Protein AF-A0A350DMW5-F1 (afdb_monomer)

Sequence (194 aa):
MAELLNWLFGQYADYSTLFIALELIAVIFGVSSVLLASKTNILVFPIGLVSTAIFVYLLWKWQLFGDMFINAYYSIMSIYGWINWTQNKHNTDIKKHHDHINPTSQQQDEYTYNADAHSAIDVEHLNKKDLPILTVLAAATVAFVALVYYFRPVINNNFSFDGAVLGLHLFTWVDYTDMLTTALFLMAMWLMAR

Foldseek 3Di:
DVVVCCVVCVVVVPPDPVLVVLLVQLVVLCVVLVVVVVVVDLVSLVSNLSSLVSVLVSCVVVLQQLVNVVSVVVNVLSVVLSVLLVVVVVVVVVVVVVVPPDDDDDPPPPPPVVPPPDDPPVPPPPDPVCVVVLVVQLVVLLVVLVVSQQCSQCSSVVNDPVVRDGDPVSDDPVSVVSSNVRSVVSSVSVVSSD

pLDDT: mean 73.07, std 15.3, range [29.33, 90.75]

Secondary structure (DSSP, 8-state):
-HHHHHHHHGGGTTS-HHHHHHHHHHHHHHHHHHHHHHTT-TTHHHHHHHHHHHHHHHHHHHT-HHHHHHHHHHHHHHHHHHHHHHHHHHHHHHHHHHGGG--SS-TTSTTSSTTS-S---------TTTHHHHHHHHHHHHHHHHHHHHHHHHHHTTT--TT----GGG--HHHHHHHHHHHHHHHHHHHHH-

Radius of gyration: 22.75 Å; Cα contacts (8 Å, |Δi|>4): 130; chains: 1; bounding box: 64×42×64 Å

Mean predicted aligned error: 12.46 Å

Nearest PDB structures (foldseek):
  8u0f-assembly1_C  TM=3.247E-01  e=7.407E+00  Ceramium secundatum

Solvent-accessible surface area (backbone atoms only — not comparable to full-atom values): 10974 Å² total; per-residue (Å²): 107,69,68,57,49,45,66,71,47,48,80,53,69,85,50,58,69,67,58,56,51,51,50,52,51,24,50,52,31,39,55,48,14,56,60,30,49,79,65,74,42,79,62,20,44,63,36,33,38,54,15,31,52,50,49,29,55,52,26,58,75,70,56,39,46,39,64,20,54,52,35,48,51,50,36,53,51,44,51,51,43,42,56,50,37,55,52,52,53,52,54,56,53,52,54,61,65,60,66,73,79,64,92,80,90,71,91,85,68,73,80,75,60,77,82,68,76,74,78,82,71,78,76,78,68,84,54,81,82,49,52,62,59,46,49,51,52,30,52,54,43,35,53,50,49,49,50,51,59,55,41,23,58,24,47,50,49,76,69,34,69,81,88,45,81,74,53,80,85,73,62,48,73,66,54,58,49,48,36,50,51,50,24,53,49,52,44,50,44,54,61,72,47,103

Structure (mmCIF, N/CA/C/O backbone):
data_AF-A0A350DMW5-F1
#
_entry.id   AF-A0A350DMW5-F1
#
loop_
_atom_site.group_PDB
_atom_site.id
_atom_site.type_symbol
_atom_site.label_atom_id
_atom_site.label_alt_id
_atom_site.label_comp_id
_atom_site.label_asym_id
_atom_site.label_entity_id
_atom_site.label_seq_id
_atom_site.pdbx_PDB_ins_code
_atom_site.Cartn_x
_atom_site.Cartn_y
_atom_site.Cartn_z
_atom_site.occupancy
_atom_site.B_iso_or_equiv
_atom_site.auth_seq_id
_atom_site.auth_comp_id
_atom_site.auth_asym_id
_atom_site.auth_atom_id
_atom_site.pdbx_PDB_model_num
ATOM 1 N N . MET A 1 1 ? 32.662 7.130 -1.391 1.00 67.88 1 MET A N 1
ATOM 2 C CA . MET A 1 1 ? 31.593 8.155 -1.329 1.00 67.88 1 MET A CA 1
ATOM 3 C C . MET A 1 1 ? 30.919 8.349 -2.680 1.00 67.88 1 MET A C 1
ATOM 5 O O . MET A 1 1 ? 29.723 8.121 -2.742 1.00 67.88 1 MET A O 1
ATOM 9 N N . ALA A 1 2 ? 31.647 8.680 -3.755 1.00 77.94 2 ALA A N 1
ATOM 10 C CA . ALA A 1 2 ? 31.057 8.829 -5.096 1.00 77.94 2 ALA A CA 1
ATOM 11 C C . ALA A 1 2 ? 30.398 7.538 -5.631 1.00 77.94 2 ALA A C 1
ATOM 13 O O . ALA A 1 2 ? 29.281 7.595 -6.117 1.00 77.94 2 ALA A O 1
ATOM 14 N N . GLU A 1 3 ? 31.030 6.374 -5.445 1.00 81.88 3 GLU A N 1
ATOM 15 C CA . GLU A 1 3 ? 30.454 5.050 -5.770 1.00 81.88 3 GLU A CA 1
ATOM 16 C C . GLU A 1 3 ? 29.121 4.785 -5.048 1.00 81.88 3 GLU A C 1
ATOM 18 O O . GLU A 1 3 ? 28.168 4.312 -5.648 1.00 81.88 3 GLU A O 1
ATOM 23 N N . LEU A 1 4 ? 29.033 5.149 -3.762 1.00 82.31 4 LEU A N 1
ATOM 24 C CA . LEU A 1 4 ? 27.834 4.956 -2.940 1.00 82.31 4 LEU A CA 1
ATOM 25 C C . LEU A 1 4 ? 26.713 5.913 -3.364 1.00 82.31 4 LEU A C 1
ATOM 27 O O . LEU A 1 4 ? 25.560 5.509 -3.448 1.00 82.31 4 LEU A O 1
ATOM 31 N N . LEU A 1 5 ? 27.057 7.163 -3.689 1.00 79.19 5 LEU A N 1
ATOM 32 C CA . LEU A 1 5 ? 26.112 8.127 -4.252 1.00 79.19 5 LEU A CA 1
ATOM 33 C C . LEU A 1 5 ? 25.633 7.706 -5.644 1.00 79.19 5 LEU A C 1
ATOM 35 O O . LEU A 1 5 ? 24.446 7.802 -5.912 1.00 79.19 5 LEU A O 1
ATOM 39 N N . ASN A 1 6 ? 26.509 7.191 -6.504 1.00 80.12 6 ASN A N 1
ATOM 40 C CA . ASN A 1 6 ? 26.121 6.672 -7.816 1.00 80.12 6 ASN A CA 1
ATOM 41 C C . ASN A 1 6 ? 25.299 5.386 -7.708 1.00 80.12 6 ASN A C 1
ATOM 43 O O . ASN A 1 6 ? 24.389 5.185 -8.498 1.00 80.12 6 ASN A O 1
ATOM 47 N N . TRP A 1 7 ? 25.554 4.538 -6.716 1.00 80.31 7 TRP A N 1
ATOM 48 C CA . TRP A 1 7 ? 24.701 3.386 -6.439 1.00 80.31 7 TRP A CA 1
ATOM 49 C C . TRP A 1 7 ? 23.305 3.813 -5.952 1.00 80.31 7 TRP A C 1
ATOM 51 O O . TRP A 1 7 ? 22.304 3.269 -6.407 1.00 80.31 7 TRP A O 1
ATOM 61 N N . LEU A 1 8 ? 23.222 4.831 -5.085 1.00 79.12 8 LEU A N 1
ATOM 62 C CA . LEU A 1 8 ? 21.954 5.326 -4.536 1.00 79.12 8 LEU A CA 1
ATOM 63 C C . LEU A 1 8 ? 21.138 6.137 -5.562 1.00 79.12 8 LEU A C 1
ATOM 65 O O . LEU A 1 8 ? 19.923 5.970 -5.663 1.00 79.12 8 LEU A O 1
ATOM 69 N N . PHE A 1 9 ? 21.810 7.016 -6.313 1.00 79.19 9 PHE A N 1
ATOM 70 C CA . PHE A 1 9 ? 21.200 7.995 -7.217 1.00 79.19 9 PHE A CA 1
ATOM 71 C C . PHE A 1 9 ? 21.289 7.626 -8.702 1.00 79.19 9 PHE A C 1
ATOM 73 O O . PHE A 1 9 ? 20.572 8.205 -9.513 1.00 79.19 9 PHE A O 1
ATOM 80 N N . GLY A 1 10 ? 22.119 6.653 -9.082 1.00 71.88 10 GLY A N 1
ATOM 81 C CA . GLY A 1 10 ? 22.295 6.238 -10.479 1.00 71.88 10 GLY A CA 1
ATOM 82 C C . GLY A 1 10 ? 21.037 5.620 -11.079 1.00 71.88 10 GLY A C 1
ATOM 83 O O . GLY A 1 10 ? 20.760 5.831 -12.252 1.00 71.88 10 GLY A O 1
ATOM 84 N N . GLN A 1 11 ? 20.211 4.967 -10.258 1.00 68.50 11 GLN A N 1
ATOM 85 C CA . GLN A 1 11 ? 18.888 4.487 -10.670 1.00 68.50 11 GLN A CA 1
ATOM 86 C C . GLN A 1 11 ? 17.913 5.618 -11.032 1.00 68.50 11 GLN A C 1
ATOM 88 O O . GLN A 1 11 ? 16.974 5.384 -11.778 1.00 68.50 11 GLN A O 1
ATOM 93 N N . TYR A 1 12 ? 18.143 6.839 -10.538 1.00 64.81 12 TYR A N 1
ATOM 94 C CA . TYR A 1 12 ? 17.331 8.019 -10.843 1.00 64.81 12 TYR A CA 1
ATOM 95 C C . TYR A 1 12 ? 17.884 8.827 -12.027 1.00 64.81 12 TYR A C 1
ATOM 97 O O . TYR A 1 12 ? 17.221 9.755 -12.483 1.00 64.81 12 TYR A O 1
ATOM 105 N N . ALA A 1 13 ? 19.078 8.493 -12.536 1.00 62.12 13 ALA A N 1
ATOM 106 C CA . ALA A 1 13 ? 19.749 9.255 -13.591 1.00 62.12 13 ALA A CA 1
ATOM 107 C C . ALA A 1 13 ? 19.005 9.205 -14.938 1.00 62.12 13 ALA A C 1
ATOM 109 O O . ALA A 1 13 ? 19.014 10.191 -15.672 1.00 62.12 13 ALA A O 1
ATOM 110 N N . ASP A 1 14 ? 18.317 8.096 -15.226 1.00 64.88 14 ASP A N 1
ATOM 111 C CA . ASP A 1 14 ? 17.500 7.914 -16.435 1.00 64.88 14 ASP A CA 1
ATOM 112 C C . ASP A 1 14 ? 16.028 8.339 -16.252 1.00 64.88 14 ASP A C 1
ATOM 114 O O . ASP A 1 14 ? 15.238 8.313 -17.200 1.00 64.88 14 ASP A O 1
ATOM 118 N N . TYR A 1 15 ? 15.627 8.747 -15.042 1.00 67.88 15 TYR A N 1
ATOM 119 C CA . TYR A 1 15 ? 14.239 9.101 -14.740 1.00 67.88 15 TYR A CA 1
ATOM 120 C C . TYR A 1 15 ? 13.962 10.591 -14.937 1.00 67.88 15 TYR A C 1
ATOM 122 O O . TYR A 1 15 ? 14.744 11.467 -14.573 1.00 67.88 15 TYR A O 1
ATOM 130 N N . SER A 1 16 ? 12.778 10.899 -15.474 1.00 79.00 16 SER A N 1
ATOM 131 C CA . SER A 1 16 ? 12.322 12.285 -15.587 1.00 79.00 16 SER A CA 1
ATOM 132 C C . SER A 1 16 ? 12.188 12.924 -14.204 1.00 79.00 16 SER A C 1
ATOM 134 O O . SER A 1 16 ? 11.569 12.354 -13.302 1.00 79.00 16 SER A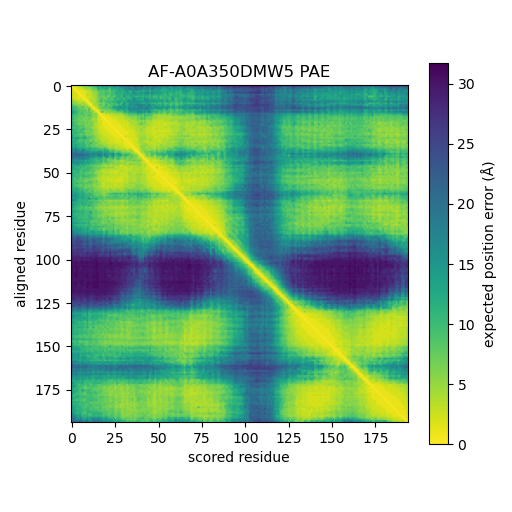 O 1
ATOM 136 N N . THR A 1 17 ? 12.674 14.159 -14.067 1.00 79.81 17 THR A N 1
ATOM 137 C CA . THR A 1 17 ? 12.590 14.961 -12.836 1.00 79.81 17 THR A CA 1
ATOM 138 C C . THR A 1 17 ? 11.157 15.076 -12.303 1.00 79.81 17 THR A C 1
ATOM 140 O O . THR A 1 17 ? 10.953 15.151 -11.095 1.00 79.81 17 THR A O 1
ATOM 143 N N . LEU A 1 18 ? 10.153 15.038 -13.188 1.00 80.81 18 LEU A N 1
ATOM 144 C CA . LEU A 1 18 ? 8.740 15.057 -12.803 1.00 80.81 18 LEU A CA 1
ATOM 145 C C . LEU A 1 18 ? 8.313 13.795 -12.042 1.00 80.81 18 LEU A C 1
ATOM 147 O O . LEU A 1 18 ? 7.551 13.903 -11.085 1.00 80.81 18 LEU A O 1
ATOM 151 N N . PHE A 1 19 ? 8.797 12.614 -12.436 1.00 81.75 19 PHE A N 1
ATOM 152 C CA . PHE A 1 19 ? 8.460 11.361 -11.751 1.00 81.75 19 PHE A CA 1
ATOM 153 C C . PHE A 1 19 ? 9.106 11.294 -10.371 1.00 81.75 19 PHE A C 1
ATOM 155 O O . PHE A 1 19 ? 8.436 10.937 -9.410 1.00 81.75 19 PHE A O 1
ATOM 162 N N . ILE A 1 20 ? 10.357 11.744 -10.263 1.00 82.50 20 ILE A N 1
ATOM 163 C CA . ILE A 1 20 ? 11.085 11.836 -8.991 1.00 82.50 20 ILE A CA 1
ATOM 164 C C . ILE A 1 20 ? 10.383 12.813 -8.038 1.00 82.50 20 ILE A C 1
ATOM 166 O O . ILE A 1 20 ? 10.198 12.521 -6.858 1.00 82.50 20 ILE A O 1
ATOM 170 N N . ALA A 1 21 ? 9.945 13.970 -8.544 1.00 85.88 21 ALA A N 1
ATOM 171 C CA . ALA A 1 21 ? 9.206 14.941 -7.743 1.00 85.88 21 ALA A CA 1
ATOM 172 C C . ALA A 1 21 ? 7.857 14.383 -7.260 1.00 85.88 21 ALA A C 1
ATOM 174 O O . ALA A 1 21 ? 7.502 14.562 -6.096 1.00 85.88 21 ALA A O 1
ATOM 175 N N . LEU A 1 22 ? 7.117 13.685 -8.128 1.00 85.56 22 LEU A N 1
ATOM 176 C CA . LEU A 1 22 ? 5.853 13.040 -7.762 1.00 85.56 22 LEU A CA 1
ATOM 177 C C . LEU A 1 22 ? 6.046 11.928 -6.726 1.00 85.56 22 LEU A C 1
ATOM 179 O O . LEU A 1 22 ? 5.268 11.861 -5.779 1.00 85.56 22 LEU A O 1
ATOM 183 N N . GLU A 1 23 ? 7.081 11.099 -6.868 1.00 86.88 23 GLU A N 1
ATOM 184 C CA . GLU A 1 23 ? 7.439 10.068 -5.889 1.00 86.88 23 GLU A CA 1
ATOM 185 C C . GLU A 1 23 ? 7.753 10.694 -4.527 1.00 86.88 23 GLU A C 1
ATOM 187 O O . GLU A 1 23 ? 7.196 10.283 -3.511 1.00 86.88 23 GLU A O 1
ATOM 192 N N . LEU A 1 24 ? 8.568 11.753 -4.498 1.00 88.31 24 LEU A N 1
ATOM 193 C CA . LEU A 1 24 ? 8.905 12.457 -3.262 1.00 88.31 24 LEU A CA 1
ATOM 194 C C . LEU A 1 24 ? 7.659 13.040 -2.582 1.00 88.31 24 LEU A C 1
ATOM 196 O O . LEU A 1 24 ? 7.493 12.902 -1.370 1.00 88.31 24 LEU A O 1
ATOM 200 N N . ILE A 1 25 ? 6.759 13.659 -3.353 1.00 89.06 25 ILE A N 1
ATOM 201 C CA . ILE A 1 25 ? 5.478 14.161 -2.838 1.00 89.06 25 ILE A CA 1
ATOM 202 C C . ILE A 1 25 ? 4.645 12.997 -2.285 1.00 89.06 25 ILE A C 1
ATOM 204 O O . ILE A 1 25 ? 4.128 13.101 -1.173 1.00 89.06 25 ILE A O 1
ATOM 208 N N . ALA A 1 26 ? 4.554 11.876 -3.004 1.00 87.38 26 ALA A N 1
ATOM 209 C CA . ALA A 1 26 ? 3.825 10.694 -2.551 1.00 87.38 26 ALA A CA 1
ATOM 210 C C . ALA A 1 26 ? 4.382 10.147 -1.231 1.00 87.38 26 ALA A C 1
ATOM 212 O O . ALA A 1 26 ? 3.604 9.857 -0.321 1.00 87.38 26 ALA A O 1
ATOM 213 N N . VAL A 1 27 ? 5.708 10.074 -1.086 1.00 87.38 27 VAL A N 1
ATOM 214 C CA . VAL A 1 27 ? 6.382 9.643 0.148 1.00 87.38 27 VAL A CA 1
ATOM 215 C C . VAL A 1 27 ? 6.097 10.612 1.297 1.00 87.38 27 VAL A C 1
ATOM 217 O O . VAL A 1 27 ? 5.733 10.171 2.385 1.00 87.38 27 VAL A O 1
ATOM 220 N N . ILE A 1 28 ? 6.183 11.927 1.072 1.00 89.25 28 ILE A N 1
ATOM 221 C CA . ILE A 1 28 ? 5.891 12.940 2.103 1.00 89.25 28 ILE A CA 1
ATOM 222 C C . ILE A 1 28 ? 4.438 12.839 2.578 1.00 89.25 28 ILE A C 1
ATOM 224 O O . ILE A 1 28 ? 4.180 12.876 3.784 1.00 89.25 28 ILE A O 1
ATOM 228 N N . PHE A 1 29 ? 3.486 12.683 1.655 1.00 86.56 29 PHE A N 1
ATOM 229 C CA . PHE A 1 29 ? 2.081 12.466 2.001 1.00 86.56 29 PHE A CA 1
ATOM 230 C C . PHE A 1 29 ? 1.895 11.140 2.751 1.00 86.56 29 PHE A C 1
ATOM 232 O O . PHE A 1 29 ? 1.225 11.116 3.779 1.00 86.56 29 PHE A O 1
ATOM 239 N N . GLY A 1 30 ? 2.550 10.060 2.321 1.00 84.19 30 GLY A N 1
ATOM 240 C CA . GLY A 1 30 ? 2.504 8.764 3.005 1.00 84.19 30 GLY A CA 1
ATOM 241 C C . GLY A 1 30 ? 2.997 8.844 4.453 1.00 84.19 30 GLY A C 1
ATOM 242 O O . GLY A 1 30 ? 2.294 8.438 5.377 1.00 84.19 30 GLY A O 1
ATOM 243 N N . VAL A 1 31 ? 4.160 9.460 4.681 1.00 85.88 31 VAL A N 1
ATOM 244 C CA . VAL A 1 31 ? 4.708 9.674 6.032 1.00 85.88 31 VAL A CA 1
ATOM 245 C C . VAL A 1 31 ? 3.787 10.571 6.858 1.00 85.88 31 VAL A C 1
ATOM 247 O O . VAL A 1 31 ? 3.516 10.282 8.024 1.00 85.88 31 VAL A O 1
ATOM 250 N N . SER A 1 32 ? 3.248 11.630 6.249 1.00 83.00 32 SER A N 1
ATOM 251 C CA . SER A 1 32 ? 2.296 12.521 6.916 1.00 83.00 32 SER A CA 1
ATOM 252 C C . SER A 1 32 ? 1.047 11.763 7.368 1.00 83.00 32 SER A C 1
ATOM 254 O O . SER A 1 32 ? 0.615 11.939 8.504 1.00 83.00 32 SER A O 1
ATOM 256 N N . SER A 1 33 ? 0.504 10.865 6.540 1.00 81.62 33 SER A N 1
ATOM 257 C CA . SER A 1 33 ? -0.640 10.017 6.900 1.00 81.62 33 SER A CA 1
ATOM 258 C C . SER A 1 33 ? -0.370 9.209 8.177 1.00 81.62 33 SER A C 1
ATOM 260 O O . SER A 1 33 ? -1.182 9.238 9.102 1.00 81.62 33 SER A O 1
ATOM 262 N N . VAL A 1 34 ? 0.810 8.594 8.307 1.00 77.19 34 VAL A N 1
ATOM 263 C CA . VAL A 1 34 ? 1.196 7.834 9.513 1.00 77.19 34 VAL A CA 1
ATOM 264 C C . VAL A 1 34 ? 1.308 8.735 10.749 1.00 77.19 34 VAL A C 1
ATOM 266 O O . VAL A 1 34 ? 0.831 8.381 11.829 1.00 77.19 34 VAL A O 1
ATOM 269 N N . LEU A 1 35 ? 1.883 9.932 10.609 1.00 80.00 35 LEU A N 1
ATOM 270 C CA . LEU A 1 35 ? 1.991 10.885 11.722 1.00 80.00 35 LEU A CA 1
ATOM 271 C C . LEU A 1 35 ? 0.622 11.379 12.199 1.00 80.00 35 LEU A C 1
ATOM 273 O O . LEU A 1 35 ? 0.410 11.586 13.396 1.00 80.00 35 LEU A O 1
ATOM 277 N N . LEU A 1 36 ? -0.329 11.548 11.280 1.00 75.12 36 LEU A N 1
ATOM 278 C CA . LEU A 1 36 ? -1.702 11.882 11.640 1.00 75.12 36 LEU A CA 1
ATOM 279 C C . LEU A 1 36 ? -2.428 10.701 12.304 1.00 75.12 36 LEU A C 1
ATOM 281 O O . LEU A 1 36 ? -3.321 10.943 13.118 1.00 75.12 36 LEU A O 1
ATOM 285 N N . ALA A 1 37 ? -2.027 9.454 12.019 1.00 69.44 37 ALA A N 1
ATOM 286 C CA . ALA A 1 37 ? -2.631 8.252 12.600 1.00 69.44 37 ALA A CA 1
ATOM 287 C C . ALA A 1 37 ? -2.334 8.176 14.090 1.00 69.44 37 ALA A C 1
ATOM 289 O O . ALA A 1 37 ? -3.233 7.932 14.890 1.00 69.44 37 ALA A O 1
ATOM 290 N N . SER A 1 38 ? -1.112 8.550 14.472 1.00 65.94 38 SER A N 1
ATOM 291 C CA . SER A 1 38 ? -0.740 8.739 15.875 1.00 65.94 38 SER A CA 1
ATOM 292 C C . SER A 1 38 ? -1.587 9.806 16.584 1.00 65.94 38 SER A C 1
ATOM 294 O O . SER A 1 38 ? -1.793 9.721 17.791 1.00 65.94 38 SER A O 1
ATOM 296 N N . LYS A 1 39 ? -2.122 10.792 15.852 1.00 68.06 39 LYS A N 1
ATOM 297 C CA . LYS A 1 39 ? -2.978 11.856 16.402 1.00 68.06 39 LYS A CA 1
ATOM 298 C C . LYS A 1 39 ? -4.476 11.522 16.368 1.00 68.06 39 LYS A C 1
ATOM 300 O O . LYS A 1 39 ? -5.278 12.389 16.692 1.00 68.06 39 LYS A O 1
ATOM 305 N N . THR A 1 40 ? -4.867 10.298 15.990 1.00 64.81 40 THR A N 1
ATOM 306 C CA . THR A 1 40 ? -6.279 9.857 15.890 1.00 64.81 40 THR A CA 1
ATOM 307 C C . THR A 1 40 ? -7.146 10.793 15.025 1.00 64.81 40 THR A C 1
ATOM 309 O O . THR A 1 40 ? -8.346 10.959 15.257 1.00 64.81 40 THR A O 1
ATOM 312 N N . ASN A 1 41 ? -6.536 11.446 14.029 1.00 65.44 41 ASN A N 1
ATOM 313 C CA . ASN A 1 41 ? -7.211 12.398 13.148 1.00 65.44 41 ASN A CA 1
ATOM 314 C C . ASN A 1 41 ? -7.805 11.695 11.917 1.00 65.44 41 ASN A C 1
ATOM 316 O O . ASN A 1 41 ? -7.144 10.881 11.286 1.00 65.44 41 ASN A O 1
ATOM 320 N N . ILE A 1 42 ? -9.015 12.086 11.498 1.00 68.19 42 ILE A N 1
ATOM 321 C CA . ILE A 1 42 ? -9.690 11.573 10.280 1.00 68.19 42 ILE A CA 1
ATOM 322 C C . ILE A 1 42 ? -8.889 11.763 8.996 1.00 68.19 42 ILE A C 1
ATOM 324 O O . ILE A 1 42 ? -9.021 10.995 8.048 1.00 68.19 42 ILE A O 1
ATOM 328 N N . LEU A 1 43 ? -8.032 12.782 8.980 1.00 70.31 43 LEU A N 1
ATOM 329 C CA . LEU A 1 43 ? -7.261 13.213 7.819 1.00 70.31 43 LEU A CA 1
ATOM 330 C C . LEU A 1 43 ? -6.166 12.213 7.402 1.00 70.31 43 LEU A C 1
ATOM 332 O O . LEU A 1 43 ? -5.582 12.363 6.333 1.00 70.31 43 LEU A O 1
ATOM 336 N N . VAL A 1 44 ? -5.917 11.172 8.199 1.00 74.81 44 VAL A N 1
ATOM 337 C CA . VAL A 1 44 ? -5.012 10.057 7.869 1.00 74.81 44 VAL A CA 1
ATOM 338 C C . VAL A 1 44 ? -5.395 9.398 6.560 1.00 74.81 44 VAL A C 1
ATOM 340 O O . VAL A 1 44 ? -4.545 9.200 5.691 1.00 74.81 44 VAL A O 1
ATOM 343 N N . PHE A 1 45 ? -6.682 9.086 6.428 1.00 74.81 45 PHE A N 1
ATOM 344 C CA . PHE A 1 45 ? -7.224 8.355 5.297 1.00 74.81 45 PHE A CA 1
ATOM 345 C C . PHE A 1 45 ? -7.115 9.137 3.980 1.00 74.81 45 PHE A C 1
ATOM 347 O O . PHE A 1 45 ? -6.514 8.606 3.049 1.00 74.81 45 PHE A O 1
ATOM 354 N N . PRO A 1 46 ? -7.580 10.401 3.865 1.00 78.81 46 PRO A N 1
ATOM 355 C CA . PRO A 1 46 ? -7.465 11.145 2.612 1.00 78.81 46 PRO A CA 1
ATOM 356 C C . PRO A 1 46 ? -6.009 11.426 2.216 1.00 78.81 46 PRO A C 1
ATOM 358 O O . PRO A 1 46 ? -5.679 11.344 1.036 1.00 78.81 46 PRO A O 1
ATOM 361 N N . ILE A 1 47 ? -5.115 11.701 3.172 1.00 82.88 47 ILE A N 1
ATOM 362 C CA . ILE A 1 47 ? -3.692 11.942 2.877 1.00 82.88 47 ILE A CA 1
ATOM 363 C C . ILE A 1 47 ? -3.012 10.656 2.374 1.00 82.88 47 ILE A C 1
ATOM 365 O O . ILE A 1 47 ? -2.259 10.698 1.399 1.00 82.88 47 ILE A O 1
ATOM 369 N N . GLY A 1 48 ? -3.306 9.507 2.993 1.00 82.44 48 GLY A N 1
ATOM 370 C CA . GLY A 1 48 ? -2.800 8.204 2.546 1.00 82.44 48 GLY A CA 1
ATOM 371 C C . GLY A 1 48 ? -3.368 7.786 1.186 1.00 82.44 48 GLY A C 1
ATOM 372 O O . GLY A 1 48 ? -2.655 7.237 0.346 1.00 82.44 48 GLY A O 1
ATOM 373 N N . LEU A 1 49 ? -4.631 8.117 0.917 1.00 85.38 49 LEU A N 1
ATOM 374 C CA . LEU A 1 49 ? -5.276 7.854 -0.367 1.00 85.38 49 LEU A CA 1
ATOM 375 C C . LEU A 1 49 ? -4.644 8.658 -1.507 1.00 85.38 49 LEU A C 1
ATOM 377 O O . LEU A 1 49 ? -4.401 8.109 -2.577 1.00 85.38 49 LEU A O 1
ATOM 381 N N . VAL A 1 50 ? -4.319 9.933 -1.273 1.00 85.88 50 VAL A N 1
ATOM 382 C CA . VAL A 1 50 ? -3.590 10.753 -2.255 1.00 85.88 50 VAL A CA 1
ATOM 383 C C . VAL A 1 50 ? -2.215 10.148 -2.552 1.00 85.88 50 VAL A C 1
ATOM 385 O O . VAL A 1 50 ? -1.845 10.034 -3.717 1.00 85.88 50 VAL A O 1
ATOM 388 N N . SER A 1 51 ? -1.485 9.703 -1.524 1.00 86.31 51 SER A N 1
ATOM 389 C CA . SER A 1 51 ? -0.186 9.036 -1.693 1.00 86.31 51 SER A CA 1
ATOM 390 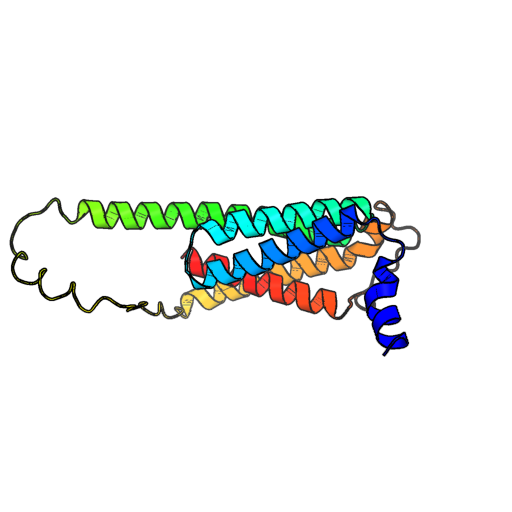C C . SER A 1 51 ? -0.301 7.767 -2.548 1.00 86.31 51 SER A C 1
ATOM 392 O O . SER A 1 51 ? 0.368 7.645 -3.575 1.00 86.31 51 SER A O 1
ATOM 394 N N . THR A 1 52 ? -1.211 6.860 -2.185 1.00 87.69 52 THR A N 1
ATOM 395 C CA . THR A 1 52 ? -1.426 5.604 -2.924 1.00 87.69 52 THR A CA 1
ATOM 396 C C . THR A 1 52 ? -1.901 5.844 -4.357 1.00 87.69 52 THR A C 1
ATOM 398 O O . THR A 1 52 ? -1.421 5.177 -5.269 1.00 87.69 52 THR A O 1
ATOM 401 N N . ALA A 1 53 ? -2.762 6.836 -4.604 1.00 86.88 53 ALA A N 1
ATOM 402 C CA . ALA A 1 53 ? -3.195 7.197 -5.955 1.00 86.88 53 ALA A CA 1
ATOM 403 C C . ALA A 1 53 ? -2.033 7.691 -6.836 1.00 86.88 53 ALA A C 1
ATOM 405 O O . ALA A 1 53 ? -1.959 7.335 -8.016 1.00 86.88 53 ALA A O 1
ATOM 406 N N . ILE A 1 54 ? -1.100 8.465 -6.268 1.00 86.62 54 ILE A N 1
ATOM 407 C CA . ILE A 1 54 ? 0.117 8.882 -6.976 1.00 86.62 54 ILE A CA 1
ATOM 408 C C . ILE A 1 54 ? 0.978 7.652 -7.300 1.00 86.62 54 ILE A C 1
ATOM 410 O O . ILE A 1 54 ? 1.397 7.503 -8.447 1.00 86.62 54 ILE A O 1
ATOM 414 N N . PHE A 1 55 ? 1.173 6.721 -6.359 1.00 86.44 55 PHE A N 1
ATOM 415 C CA . PHE A 1 55 ? 1.916 5.481 -6.624 1.00 86.44 55 PHE A CA 1
ATOM 416 C C . PHE A 1 55 ? 1.278 4.614 -7.714 1.00 86.44 55 PHE A C 1
ATOM 418 O O . PHE A 1 55 ? 1.989 4.144 -8.600 1.00 86.44 55 PHE A O 1
ATOM 425 N N . VAL A 1 56 ? -0.051 4.456 -7.721 1.00 86.75 56 VAL A N 1
ATOM 426 C CA . VAL A 1 56 ? -0.768 3.753 -8.802 1.00 86.75 56 VAL A CA 1
ATOM 427 C C . VAL A 1 56 ? -0.458 4.388 -10.161 1.00 86.75 56 VAL A C 1
ATOM 429 O O . VAL A 1 56 ? -0.180 3.674 -11.125 1.00 86.75 56 VAL A O 1
ATOM 432 N N . TYR A 1 57 ? -0.449 5.722 -10.242 1.00 86.12 57 TYR A N 1
ATOM 433 C CA . TYR A 1 57 ? -0.110 6.435 -11.474 1.00 86.12 57 TYR A CA 1
ATOM 434 C C . TYR A 1 57 ? 1.349 6.214 -11.908 1.00 86.12 57 TYR A C 1
ATOM 436 O O . TYR A 1 57 ? 1.600 5.984 -13.093 1.00 86.12 57 TYR A O 1
ATOM 444 N N . LEU A 1 58 ? 2.311 6.240 -10.979 1.00 84.19 58 LEU A N 1
ATOM 445 C CA . LEU A 1 58 ? 3.725 5.981 -11.292 1.00 84.19 58 LEU A CA 1
ATOM 446 C C . LEU A 1 58 ? 3.925 4.552 -11.812 1.00 84.19 58 LEU A C 1
ATOM 448 O O . LEU A 1 58 ? 4.545 4.352 -12.856 1.00 84.19 58 LEU A O 1
ATOM 452 N N . LEU A 1 59 ? 3.328 3.569 -11.138 1.00 83.81 59 LEU A N 1
ATOM 453 C CA . LEU A 1 59 ? 3.449 2.153 -11.491 1.00 83.81 59 LEU A CA 1
ATOM 454 C C . LEU A 1 59 ? 2.797 1.830 -12.838 1.00 83.81 59 LEU A C 1
ATOM 456 O O . LEU A 1 59 ? 3.351 1.051 -13.617 1.00 83.81 59 LEU A O 1
ATOM 460 N N . TRP A 1 60 ? 1.682 2.493 -13.167 1.00 80.62 60 TRP A N 1
ATOM 461 C CA . TRP A 1 60 ? 1.081 2.419 -14.501 1.00 80.62 60 TRP A CA 1
ATOM 462 C C . TRP A 1 60 ? 2.075 2.853 -15.586 1.00 80.62 60 TRP A C 1
ATOM 464 O O . TRP A 1 60 ? 2.216 2.196 -16.622 1.00 80.62 60 TRP A O 1
ATOM 474 N N . LYS A 1 61 ? 2.794 3.961 -15.362 1.00 79.50 61 LYS A N 1
ATOM 475 C CA . LYS A 1 61 ? 3.779 4.483 -16.324 1.00 79.50 61 LYS A CA 1
ATOM 476 C C . LYS A 1 61 ? 4.991 3.567 -16.468 1.00 79.50 61 LYS A C 1
ATOM 478 O O . LYS A 1 61 ? 5.535 3.495 -17.566 1.00 79.50 61 LYS A O 1
ATOM 483 N N . TRP A 1 62 ? 5.376 2.855 -15.413 1.00 79.12 62 TRP A N 1
ATOM 484 C CA . TRP A 1 62 ? 6.485 1.898 -15.444 1.00 79.12 62 TRP A CA 1
ATOM 485 C C . TRP A 1 62 ? 6.087 0.506 -15.954 1.00 79.12 62 TRP A C 1
ATOM 487 O O . TRP A 1 62 ? 6.955 -0.343 -16.113 1.00 79.12 62 TRP A O 1
ATOM 497 N N . GLN A 1 63 ? 4.803 0.278 -16.270 1.00 72.00 63 GLN A N 1
ATOM 498 C CA . GLN A 1 63 ? 4.262 -1.020 -16.713 1.00 72.00 63 GLN A CA 1
ATOM 499 C C . GLN A 1 63 ? 4.458 -2.150 -15.679 1.00 72.00 63 GLN A C 1
ATOM 501 O O . GLN A 1 63 ? 4.382 -3.331 -16.014 1.00 72.00 63 GLN A O 1
ATOM 506 N N . LEU A 1 64 ? 4.649 -1.800 -14.400 1.00 76.50 64 LEU A N 1
ATOM 507 C CA . LEU A 1 64 ? 4.626 -2.752 -13.287 1.00 76.50 64 LEU A CA 1
ATOM 508 C C . LEU A 1 64 ? 3.181 -2.948 -12.822 1.00 76.50 64 LEU A C 1
ATOM 510 O O . LEU A 1 64 ? 2.760 -2.473 -11.765 1.00 76.50 64 LEU A O 1
ATOM 514 N N . PHE A 1 65 ? 2.403 -3.646 -13.646 1.00 75.56 65 PHE A N 1
ATOM 515 C CA . PHE A 1 65 ? 0.983 -3.873 -13.393 1.00 75.56 65 PHE A CA 1
ATOM 516 C C . PHE A 1 65 ? 0.738 -4.648 -12.091 1.00 75.56 65 PHE A C 1
ATOM 518 O O . PHE A 1 65 ? -0.215 -4.337 -11.381 1.00 75.56 65 PHE A O 1
ATOM 525 N N . GLY A 1 66 ? 1.607 -5.599 -11.724 1.00 73.12 66 GLY A N 1
ATOM 526 C CA . GLY A 1 66 ? 1.472 -6.346 -10.466 1.00 73.12 66 GLY A CA 1
ATOM 527 C C . GLY A 1 66 ? 1.486 -5.453 -9.219 1.00 73.12 66 GLY A C 1
ATOM 528 O O . GLY A 1 66 ? 0.584 -5.538 -8.389 1.00 73.12 66 GLY A O 1
ATOM 529 N N . ASP A 1 67 ? 2.453 -4.541 -9.125 1.00 77.06 67 ASP A N 1
ATOM 530 C CA . ASP A 1 67 ? 2.582 -3.627 -7.978 1.00 77.06 67 ASP A CA 1
ATOM 531 C C . ASP A 1 67 ? 1.503 -2.540 -7.987 1.00 77.06 67 ASP A C 1
ATOM 533 O O . ASP A 1 67 ? 1.048 -2.070 -6.939 1.00 77.06 67 ASP A O 1
ATOM 537 N N . MET A 1 68 ? 1.051 -2.157 -9.182 1.00 84.44 68 MET A N 1
ATOM 538 C CA . MET A 1 68 ? -0.066 -1.239 -9.366 1.00 84.44 68 MET A CA 1
ATOM 539 C C . MET A 1 68 ? -1.372 -1.825 -8.816 1.00 84.44 68 MET A C 1
ATOM 541 O O . MET A 1 68 ? -2.095 -1.117 -8.116 1.00 84.44 68 MET A O 1
ATOM 545 N N . PHE A 1 69 ? -1.686 -3.098 -9.097 1.00 81.06 69 PHE A N 1
ATOM 546 C CA . PHE A 1 69 ? -2.909 -3.737 -8.589 1.00 81.06 69 PHE A CA 1
ATOM 547 C C . PHE A 1 69 ? -2.941 -3.793 -7.064 1.00 81.06 69 PHE A C 1
ATOM 549 O O . PHE A 1 69 ? -3.997 -3.590 -6.466 1.00 81.06 69 PHE A O 1
ATOM 556 N N . ILE A 1 70 ? -1.788 -4.008 -6.435 1.00 80.94 70 ILE A N 1
ATOM 557 C CA . ILE A 1 70 ? -1.676 -4.019 -4.978 1.00 80.94 70 ILE A CA 1
ATOM 558 C C . ILE A 1 70 ? -1.909 -2.617 -4.414 1.00 80.94 70 ILE A C 1
ATOM 560 O O . ILE A 1 70 ? -2.763 -2.443 -3.545 1.00 80.94 70 ILE A O 1
ATOM 564 N N . ASN A 1 71 ? -1.252 -1.592 -4.964 1.00 82.75 71 ASN A N 1
ATOM 565 C CA . ASN A 1 71 ? -1.495 -0.202 -4.562 1.00 82.75 71 ASN A CA 1
ATOM 566 C C . ASN A 1 71 ? -2.950 0.244 -4.801 1.00 82.75 71 ASN A C 1
ATOM 568 O O . ASN A 1 71 ? -3.522 0.975 -3.990 1.00 82.75 71 ASN A O 1
ATOM 572 N N . ALA A 1 72 ? -3.589 -0.234 -5.869 1.00 84.12 72 ALA A N 1
ATOM 573 C CA . ALA A 1 72 ? -5.002 0.023 -6.132 1.00 84.12 72 ALA A CA 1
ATOM 574 C C . ALA A 1 72 ? -5.911 -0.659 -5.095 1.00 84.12 72 ALA A C 1
ATOM 576 O O . ALA A 1 72 ? -6.839 -0.031 -4.582 1.00 84.12 72 ALA A O 1
ATOM 577 N N . TYR A 1 73 ? -5.622 -1.913 -4.735 1.00 83.31 73 TYR A N 1
ATOM 578 C CA . TYR A 1 73 ? -6.324 -2.625 -3.666 1.00 83.31 73 TYR A CA 1
ATOM 579 C C . TYR A 1 73 ? -6.210 -1.887 -2.327 1.00 83.31 73 TYR A C 1
ATOM 581 O O . TYR A 1 73 ? -7.221 -1.684 -1.649 1.00 83.31 73 TYR A O 1
ATOM 589 N N . TYR A 1 74 ? -5.011 -1.409 -1.982 1.00 78.31 74 TYR A N 1
ATOM 590 C CA . TYR A 1 74 ? -4.786 -0.578 -0.800 1.00 78.31 74 TYR A CA 1
ATOM 591 C C . TYR A 1 74 ? -5.636 0.690 -0.802 1.00 78.31 74 TYR A C 1
ATOM 593 O O . TYR A 1 74 ? -6.241 1.019 0.218 1.00 78.31 74 TYR A O 1
ATOM 601 N N . SER A 1 75 ? -5.717 1.382 -1.940 1.00 83.12 75 SER A N 1
ATOM 602 C CA . SER A 1 75 ? -6.530 2.592 -2.073 1.00 83.12 75 SER A CA 1
ATOM 603 C C . SER A 1 75 ? -8.010 2.303 -1.792 1.00 83.12 75 SER A C 1
ATOM 605 O O . SER A 1 75 ? -8.619 2.967 -0.954 1.00 83.12 75 SER A O 1
ATOM 607 N N . ILE A 1 76 ? -8.572 1.247 -2.392 1.00 82.94 76 ILE A N 1
ATOM 608 C CA . ILE A 1 76 ? -9.974 0.840 -2.183 1.00 82.94 76 ILE A CA 1
ATOM 609 C C . ILE A 1 76 ? -10.227 0.443 -0.724 1.00 82.94 76 ILE A C 1
ATOM 611 O O . ILE A 1 76 ? -11.207 0.882 -0.119 1.00 82.94 76 ILE A O 1
ATOM 615 N N . MET A 1 77 ? -9.336 -0.355 -0.134 1.00 76.62 77 MET A N 1
ATOM 616 C CA . MET A 1 77 ? -9.464 -0.760 1.266 1.00 76.62 77 MET A CA 1
ATOM 617 C C . MET A 1 77 ? -9.327 0.420 2.234 1.00 76.62 77 MET A C 1
ATOM 619 O O . MET A 1 77 ? -10.034 0.472 3.240 1.00 76.62 77 MET A O 1
ATOM 623 N N . SER A 1 78 ? -8.476 1.400 1.921 1.00 76.00 78 SER A N 1
ATOM 624 C CA . SER A 1 78 ? -8.350 2.636 2.698 1.00 76.00 78 SER A CA 1
ATOM 625 C C . SER A 1 78 ? -9.634 3.474 2.647 1.00 76.00 78 SER A C 1
ATOM 627 O O . SER A 1 78 ? -10.070 3.975 3.684 1.00 76.00 78 SER A O 1
ATOM 629 N N . ILE A 1 79 ? -10.304 3.553 1.487 1.00 81.62 79 ILE A N 1
ATOM 630 C CA . ILE A 1 79 ? -11.636 4.180 1.361 1.00 81.62 79 ILE A CA 1
ATOM 631 C C . ILE A 1 79 ? -12.650 3.464 2.250 1.00 81.62 79 ILE A C 1
ATOM 633 O O . ILE A 1 79 ? -13.401 4.113 2.977 1.00 81.62 79 ILE A O 1
ATOM 637 N N . TYR A 1 80 ? -12.676 2.131 2.211 1.00 78.81 80 TYR A N 1
ATOM 638 C CA . TYR A 1 80 ? -13.597 1.351 3.034 1.00 78.81 80 TYR A CA 1
ATOM 639 C C . TYR A 1 80 ? -13.377 1.606 4.533 1.00 78.81 80 TYR A C 1
ATOM 641 O O . TYR A 1 80 ? -14.332 1.897 5.257 1.00 78.81 80 TYR A O 1
ATOM 649 N N . GLY A 1 81 ? -12.118 1.573 4.990 1.00 73.19 81 GLY A N 1
ATOM 650 C CA . GLY A 1 81 ? -11.753 1.896 6.372 1.00 73.19 81 GLY A CA 1
ATOM 651 C C . GLY A 1 81 ? -12.181 3.309 6.770 1.00 73.19 81 GLY A C 1
ATOM 652 O O . GLY A 1 81 ? -12.754 3.506 7.842 1.00 73.19 81 GLY A O 1
ATOM 653 N N . TRP A 1 82 ? -11.995 4.279 5.872 1.00 78.94 82 TRP A N 1
ATOM 654 C CA . TRP A 1 82 ? -12.413 5.661 6.084 1.00 78.94 82 TRP A CA 1
ATOM 655 C C . TRP A 1 82 ? -13.928 5.800 6.262 1.00 78.94 82 TRP A C 1
ATOM 657 O O . TRP A 1 82 ? -14.385 6.445 7.212 1.00 78.94 82 TRP A O 1
ATOM 667 N N . ILE A 1 83 ? -14.716 5.181 5.379 1.00 76.31 83 ILE A N 1
ATOM 668 C CA . ILE A 1 83 ? -16.183 5.228 5.431 1.00 76.31 83 ILE A CA 1
ATOM 669 C C . ILE A 1 83 ? -16.687 4.628 6.747 1.00 76.31 83 ILE A C 1
ATOM 671 O O . ILE A 1 83 ? -17.515 5.246 7.419 1.00 76.31 83 ILE A O 1
ATOM 675 N N . ASN A 1 84 ? -16.169 3.460 7.136 1.00 70.88 84 ASN A N 1
ATOM 676 C CA . ASN A 1 84 ? -16.591 2.776 8.358 1.00 70.88 84 ASN A CA 1
ATOM 677 C C . ASN A 1 84 ? -16.237 3.591 9.617 1.00 70.88 84 ASN A C 1
ATOM 679 O O . ASN A 1 84 ? -17.064 3.777 10.509 1.00 70.88 84 ASN A O 1
ATOM 683 N N . TRP A 1 85 ? -15.033 4.165 9.661 1.00 69.56 85 TRP A N 1
ATOM 684 C CA . TRP A 1 85 ? -14.581 4.960 10.804 1.00 69.56 85 TRP A CA 1
ATOM 685 C C . TRP A 1 85 ? -15.326 6.300 10.944 1.00 69.56 85 TRP A C 1
ATOM 687 O O . TRP A 1 85 ? -15.626 6.738 12.056 1.00 69.56 85 TRP A O 1
ATOM 697 N N . THR A 1 86 ? -15.696 6.930 9.823 1.00 69.44 86 THR A N 1
ATOM 698 C CA . THR A 1 86 ? -16.497 8.170 9.826 1.00 69.44 86 THR A CA 1
ATOM 699 C C . THR A 1 86 ? -17.901 7.933 10.394 1.00 69.44 86 THR A C 1
ATOM 701 O O . THR A 1 86 ? -18.413 8.765 11.144 1.00 69.44 86 THR A O 1
ATOM 704 N N . GLN A 1 87 ? -18.513 6.783 10.093 1.00 64.81 87 GLN A N 1
ATOM 705 C CA . GLN A 1 87 ? -19.845 6.427 10.596 1.00 64.81 87 GLN A CA 1
ATOM 706 C C . GLN A 1 87 ? -19.852 6.150 12.107 1.00 64.81 87 GLN A C 1
ATOM 708 O O . GLN A 1 87 ? -20.742 6.631 12.811 1.00 64.81 87 GLN A O 1
ATOM 713 N N . ASN A 1 88 ? -18.844 5.448 12.637 1.00 63.03 88 ASN A N 1
ATOM 714 C CA . ASN A 1 88 ? -18.769 5.168 14.075 1.00 63.03 88 ASN A CA 1
ATOM 715 C C . ASN A 1 88 ? -18.553 6.432 14.921 1.00 63.03 88 ASN A C 1
ATOM 717 O O . ASN A 1 88 ? -19.193 6.582 15.961 1.00 63.03 88 ASN A O 1
ATOM 721 N N . LYS A 1 89 ? -17.736 7.390 14.459 1.00 61.22 89 LYS A N 1
ATOM 722 C CA . LYS A 1 89 ? -17.559 8.690 15.138 1.00 61.22 89 LYS A CA 1
ATOM 723 C C . LYS A 1 89 ? -18.874 9.471 15.244 1.00 61.22 89 LYS A C 1
ATOM 725 O O . LYS A 1 89 ? -19.153 10.034 16.298 1.00 61.22 89 LYS A O 1
ATOM 730 N N . HIS A 1 90 ? -19.689 9.470 14.187 1.00 56.06 90 HIS A N 1
ATOM 731 C CA . HIS A 1 90 ? -20.975 10.173 14.173 1.00 56.06 90 HIS A CA 1
ATOM 732 C C . HIS A 1 90 ? -21.976 9.582 15.179 1.00 56.06 90 HIS A C 1
ATOM 734 O O . HIS A 1 90 ? -22.637 10.322 15.903 1.00 56.06 90 HIS A O 1
ATOM 740 N N . ASN A 1 91 ? -22.033 8.252 15.297 1.00 54.44 91 ASN A N 1
ATOM 741 C CA . ASN A 1 91 ? -22.899 7.577 16.269 1.00 54.44 91 ASN A CA 1
ATOM 742 C C . ASN A 1 91 ? -22.467 7.817 17.726 1.00 54.44 91 ASN A C 1
ATOM 744 O O . ASN A 1 91 ? -23.320 7.943 18.608 1.00 54.44 91 ASN A O 1
ATOM 748 N N . THR A 1 92 ? -21.160 7.905 17.990 1.00 54.66 92 THR A N 1
ATOM 749 C CA . THR A 1 92 ? -20.631 8.233 19.325 1.00 54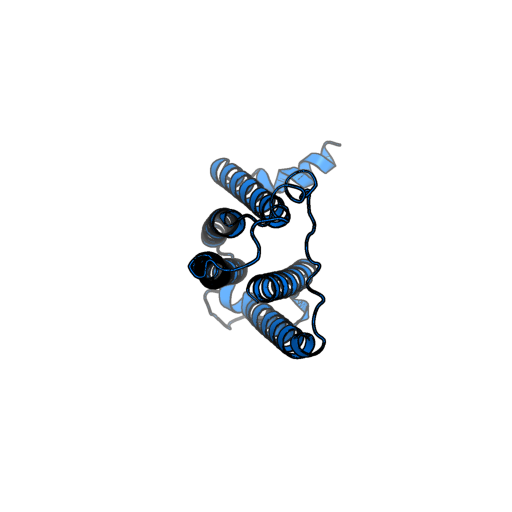.66 92 THR A CA 1
ATOM 750 C C . THR A 1 92 ? -20.946 9.677 19.722 1.00 54.66 92 THR A C 1
ATOM 752 O O . THR A 1 92 ? -21.275 9.931 20.880 1.00 54.66 92 THR A O 1
ATOM 755 N N . ASP A 1 93 ? -20.902 10.612 18.769 1.00 54.25 93 ASP A N 1
ATOM 756 C CA . ASP A 1 93 ? -21.246 12.022 18.994 1.00 54.25 93 ASP A CA 1
ATOM 757 C C . ASP A 1 93 ? -22.750 12.204 19.278 1.00 54.25 93 ASP A C 1
ATOM 759 O O . ASP A 1 93 ? -23.122 12.852 20.254 1.00 54.25 93 ASP A O 1
ATOM 763 N N . ILE A 1 94 ? -23.623 11.515 18.527 1.00 53.53 94 ILE A N 1
ATOM 764 C CA . ILE A 1 94 ? -25.083 11.543 18.739 1.00 53.53 94 ILE A CA 1
ATOM 765 C C . ILE A 1 94 ? -25.498 10.892 20.066 1.00 53.53 94 ILE A C 1
ATOM 767 O O . ILE A 1 94 ? -26.395 11.405 20.735 1.00 53.53 94 ILE A O 1
ATOM 771 N N . LYS A 1 95 ? -24.853 9.792 20.486 1.00 49.53 95 LYS A N 1
ATOM 772 C CA . LYS A 1 95 ? -25.115 9.188 21.806 1.00 49.53 95 LYS A CA 1
ATOM 773 C C . LYS A 1 95 ? -24.766 10.141 22.939 1.00 49.53 95 LYS A C 1
ATOM 775 O O . LYS A 1 95 ? -25.596 10.341 23.819 1.00 49.53 95 LYS A O 1
ATOM 780 N N . LYS A 1 96 ? -23.594 10.785 22.871 1.00 50.69 96 LYS A N 1
A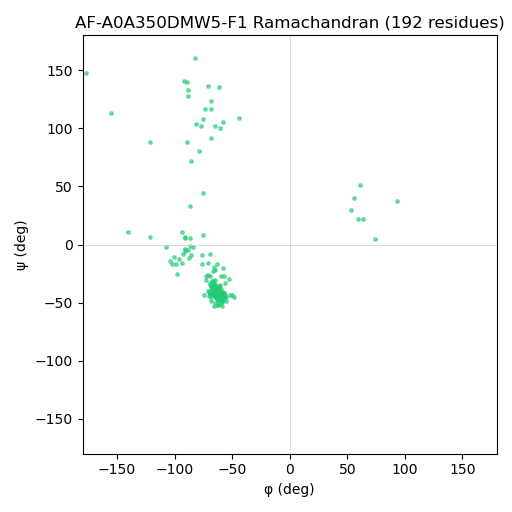TOM 781 C CA . LYS A 1 96 ? -23.247 11.840 23.827 1.00 50.69 96 LYS A CA 1
ATOM 782 C C . LYS A 1 96 ? -24.301 12.938 23.807 1.00 50.69 96 LYS A C 1
ATOM 784 O O . LYS A 1 96 ? -24.700 13.353 24.885 1.00 50.69 96 LYS A O 1
ATOM 789 N N . HIS A 1 97 ? -24.795 13.333 22.626 1.00 47.78 97 HIS A N 1
ATOM 790 C CA . HIS A 1 97 ? -25.753 14.429 22.475 1.00 47.78 97 HIS A CA 1
ATOM 791 C C . HIS A 1 97 ? -27.158 14.186 23.071 1.00 47.78 97 HIS A C 1
ATOM 793 O O . HIS A 1 97 ? -27.893 15.128 23.377 1.00 47.78 97 HIS A O 1
ATOM 799 N N . HIS A 1 98 ? -27.544 12.918 23.237 1.00 44.47 98 HIS A N 1
ATOM 800 C CA . HIS A 1 98 ? -28.874 12.517 23.705 1.00 44.47 98 HIS A CA 1
ATOM 801 C C . HIS A 1 98 ? -28.946 12.289 25.229 1.00 44.47 98 HIS A C 1
ATOM 803 O O . HIS A 1 98 ? -30.040 12.300 25.798 1.00 44.47 98 HIS A O 1
ATOM 809 N N . ASP A 1 99 ? -27.803 12.143 25.905 1.00 51.84 99 ASP A N 1
ATOM 810 C CA . ASP A 1 99 ? -27.742 11.955 27.363 1.00 51.84 99 ASP A CA 1
ATOM 811 C C . ASP A 1 99 ? -27.987 13.262 28.145 1.00 51.84 99 ASP A C 1
ATOM 813 O O . ASP A 1 99 ? -28.349 13.229 29.319 1.00 51.84 99 ASP A O 1
ATOM 817 N N . HIS A 1 100 ? -27.877 14.430 27.501 1.00 51.41 100 HIS A N 1
ATOM 818 C CA . HIS A 1 100 ? -28.105 15.737 28.142 1.00 51.41 100 HIS A CA 1
ATOM 819 C C . HIS A 1 100 ? -29.542 16.271 28.060 1.00 51.41 100 HIS A C 1
ATOM 821 O O . HIS A 1 100 ? -29.810 17.378 28.525 1.00 51.41 100 HIS A O 1
ATOM 827 N N . ILE A 1 101 ? -30.496 15.499 27.530 1.00 51.69 101 ILE A N 1
ATOM 828 C CA . ILE A 1 101 ? -31.915 15.907 27.477 1.00 51.69 101 ILE A CA 1
ATOM 829 C C . ILE A 1 101 ? -32.718 15.397 28.692 1.00 51.69 101 ILE A C 1
ATOM 831 O O . ILE A 1 101 ? -33.941 15.509 28.718 1.00 51.69 101 ILE A O 1
ATOM 835 N N . ASN A 1 102 ? -32.053 14.866 29.725 1.00 40.25 102 ASN A N 1
ATOM 836 C CA . ASN A 1 102 ? -32.704 14.430 30.963 1.00 40.25 102 ASN A CA 1
ATOM 837 C C . ASN A 1 102 ? -32.118 15.174 32.181 1.00 40.25 102 ASN A C 1
ATOM 839 O O . ASN A 1 102 ? -31.149 14.712 32.786 1.00 40.25 102 ASN A O 1
ATOM 843 N N . PRO A 1 103 ? -32.652 16.353 32.556 1.00 56.00 103 PRO A N 1
ATOM 844 C CA . PRO A 1 103 ? -32.108 17.127 33.655 1.00 56.00 103 PRO A CA 1
ATOM 845 C C . PRO A 1 103 ? -32.785 16.699 34.953 1.00 56.00 103 PRO A C 1
ATOM 847 O O . PRO A 1 103 ? -33.789 17.280 35.363 1.00 56.00 103 PRO A O 1
ATOM 850 N N . THR A 1 104 ? -32.264 15.688 35.644 1.00 51.34 104 THR A N 1
ATOM 851 C CA . THR A 1 104 ? -32.502 15.601 37.092 1.00 51.34 104 THR A CA 1
ATOM 852 C C . THR A 1 104 ? -31.401 14.803 37.788 1.00 51.34 104 THR A C 1
ATOM 854 O O . THR A 1 104 ? -31.306 13.593 37.621 1.00 51.34 104 THR A O 1
ATOM 857 N N . SER A 1 105 ? -30.619 15.509 38.620 1.00 41.53 105 SER A N 1
ATOM 858 C CA . SER A 1 105 ? -29.737 15.020 39.705 1.00 41.53 105 SER A CA 1
ATOM 859 C C . SER A 1 105 ? -28.237 14.721 39.471 1.00 41.53 105 SER A C 1
ATOM 861 O O . SER A 1 105 ? -27.719 13.817 40.117 1.00 41.53 105 SER A O 1
ATOM 863 N N . GLN A 1 106 ? -27.485 15.492 38.665 1.00 38.34 106 GLN A N 1
ATOM 864 C CA . GLN A 1 106 ? -26.000 15.349 38.605 1.00 38.34 106 GLN A CA 1
ATOM 865 C C . GLN A 1 106 ? -25.183 16.666 38.500 1.00 38.34 106 GLN A C 1
ATOM 867 O O . GLN A 1 106 ? -23.978 16.634 38.290 1.00 38.34 106 GLN A O 1
ATOM 872 N N . GLN A 1 107 ? -25.783 17.848 38.684 1.00 38.47 107 GLN A N 1
ATOM 873 C CA . GLN A 1 107 ? -25.127 19.135 38.368 1.00 38.47 107 GLN A CA 1
ATOM 874 C C . GLN A 1 107 ? -24.037 19.631 39.351 1.00 38.47 107 GLN A C 1
ATOM 876 O O . GLN A 1 107 ? -23.575 20.760 39.206 1.00 38.47 107 GLN A O 1
ATOM 881 N N . GLN A 1 108 ? -23.608 18.837 40.339 1.00 33.62 108 GLN A N 1
ATOM 882 C CA . GLN A 1 108 ? -22.650 19.298 41.359 1.00 33.62 108 GLN A CA 1
ATOM 883 C C . GLN A 1 108 ? -21.185 18.882 41.095 1.00 33.62 108 GLN A C 1
ATOM 885 O O . GLN A 1 108 ? -20.288 19.526 41.633 1.00 33.62 108 GLN A O 1
ATOM 890 N N . ASP A 1 109 ? -20.913 17.897 40.228 1.00 37.09 109 ASP A N 1
ATOM 891 C CA . ASP A 1 109 ? -19.560 17.311 40.098 1.00 37.09 109 ASP A CA 1
ATOM 892 C C . ASP A 1 109 ? -18.802 17.707 38.806 1.00 37.09 109 ASP A C 1
ATOM 894 O O . ASP A 1 109 ? -17.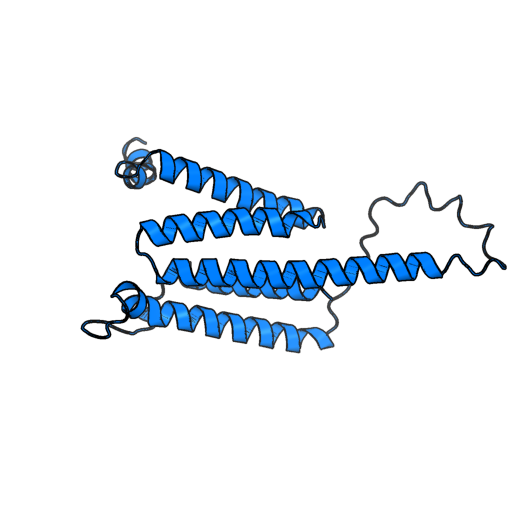633 17.366 38.625 1.00 37.09 109 ASP A O 1
ATOM 898 N N . GLU A 1 110 ? -19.420 18.484 37.909 1.00 37.62 110 GLU A N 1
ATOM 899 C CA . GLU A 1 110 ? -18.929 18.697 36.530 1.00 37.62 110 GLU A CA 1
ATOM 900 C C . GLU A 1 110 ? -17.934 19.869 36.352 1.00 37.62 110 GLU A C 1
ATOM 902 O O . GLU A 1 110 ? -17.356 20.052 35.280 1.00 37.62 110 GLU A O 1
ATOM 907 N N . TYR A 1 111 ? -17.656 20.656 37.398 1.00 36.12 111 TYR A N 1
ATOM 908 C CA . TYR A 1 111 ? -16.720 21.793 37.305 1.00 36.12 111 TYR A CA 1
ATOM 909 C C . TYR A 1 111 ? -15.283 21.489 37.754 1.00 36.12 111 TYR A C 1
ATOM 911 O O . TYR A 1 111 ? -14.381 22.258 37.427 1.00 36.12 111 TYR A O 1
ATOM 919 N N . THR A 1 112 ? -15.030 20.358 38.422 1.00 29.33 112 THR A N 1
ATOM 920 C CA . THR A 1 112 ? -13.684 20.014 38.932 1.00 29.33 112 THR A CA 1
ATOM 921 C C . THR A 1 112 ? -12.933 19.010 38.043 1.00 29.33 112 THR A C 1
ATOM 923 O O . THR A 1 112 ? -11.728 18.855 38.186 1.00 29.33 112 THR A O 1
ATOM 926 N N . TYR A 1 113 ? -13.587 18.379 37.061 1.00 36.75 113 TYR A N 1
ATOM 927 C CA . TYR A 1 113 ? -12.937 17.407 36.159 1.00 36.75 113 TYR A CA 1
ATOM 928 C C . TYR A 1 113 ? -12.283 18.042 34.913 1.00 36.75 113 TYR A C 1
ATOM 930 O O . TYR A 1 113 ? -11.512 17.405 34.198 1.00 36.75 113 TYR A O 1
ATOM 938 N N . ASN A 1 114 ? -12.566 19.320 34.648 1.00 35.56 114 ASN A N 1
ATOM 939 C CA . ASN A 1 114 ? -12.173 20.004 33.412 1.00 35.56 114 ASN A CA 1
ATOM 940 C C . ASN A 1 114 ? -10.764 20.638 33.439 1.00 35.56 114 ASN A C 1
ATOM 942 O O . ASN A 1 114 ? -10.383 21.297 32.475 1.00 35.56 114 ASN A O 1
ATOM 946 N N . ALA A 1 115 ? -9.977 20.430 34.503 1.00 40.94 115 ALA A N 1
ATOM 947 C CA . ALA A 1 115 ? -8.593 20.917 34.596 1.00 40.94 115 ALA A CA 1
ATOM 948 C C . ALA A 1 115 ? -7.524 19.832 34.341 1.00 40.94 115 ALA A C 1
ATOM 950 O O . ALA A 1 115 ? -6.395 20.176 33.998 1.00 40.94 115 ALA A O 1
ATOM 951 N N . ASP A 1 116 ? -7.890 18.544 34.409 1.00 33.84 116 ASP A N 1
ATOM 952 C CA . ASP A 1 116 ? -6.932 17.424 34.401 1.00 33.84 116 ASP A CA 1
ATOM 953 C C . ASP A 1 116 ? -7.144 16.429 33.243 1.00 33.84 116 ASP A C 1
ATOM 955 O O . ASP A 1 116 ? -6.465 15.406 33.156 1.00 33.84 116 ASP A O 1
ATOM 959 N N . ALA A 1 117 ? -8.049 16.725 32.303 1.00 40.66 117 ALA A N 1
ATOM 960 C CA . ALA A 1 117 ? -8.350 15.887 31.136 1.00 40.66 117 ALA A CA 1
ATOM 961 C C . ALA A 1 117 ? -7.267 15.966 30.037 1.00 40.66 117 ALA A C 1
ATOM 963 O O . ALA A 1 117 ? -7.550 16.058 28.841 1.00 40.66 117 ALA A O 1
ATOM 964 N N . HIS A 1 118 ? -5.997 15.905 30.429 1.00 37.53 118 HIS A N 1
ATOM 965 C CA . HIS A 1 118 ? -4.922 15.518 29.533 1.00 37.53 118 HIS A CA 1
ATOM 966 C C . HIS A 1 118 ? -4.889 13.985 29.449 1.00 37.53 118 HIS A C 1
ATOM 968 O O . HIS A 1 118 ? -4.376 13.296 30.325 1.00 37.53 118 HIS A O 1
ATOM 974 N N . SER A 1 119 ? -5.389 13.450 28.332 1.00 43.12 119 SER A N 1
ATOM 975 C CA . SER A 1 119 ? -5.007 12.132 27.796 1.00 43.12 119 SER A CA 1
ATOM 976 C C . SER A 1 119 ? -5.271 10.892 28.665 1.00 43.12 119 SER A C 1
ATOM 978 O O . SER A 1 119 ? -4.404 10.030 28.783 1.00 43.12 119 SER A O 1
ATOM 980 N N . ALA A 1 120 ? -6.483 10.712 29.185 1.00 36.72 120 ALA A N 1
ATOM 981 C CA . ALA A 1 120 ? -6.939 9.358 29.498 1.00 36.72 120 ALA A CA 1
ATOM 982 C C . ALA A 1 120 ? -7.397 8.694 28.188 1.00 36.72 120 ALA A C 1
ATOM 984 O O . ALA A 1 120 ? -8.573 8.705 27.836 1.00 36.72 120 ALA A O 1
ATOM 985 N N . ILE A 1 121 ? -6.439 8.196 27.401 1.00 49.00 121 ILE A N 1
ATOM 986 C CA . ILE A 1 121 ? -6.744 7.203 26.370 1.00 49.00 121 ILE A CA 1
ATOM 987 C C . ILE A 1 121 ? -7.211 5.976 27.150 1.00 49.00 121 ILE A C 1
ATOM 989 O O . ILE A 1 121 ? -6.377 5.284 27.734 1.00 49.00 121 ILE A O 1
ATOM 993 N N . ASP A 1 122 ? -8.521 5.737 27.217 1.00 42.16 122 ASP A N 1
ATOM 994 C CA . ASP A 1 122 ? -9.027 4.439 27.652 1.00 42.16 122 ASP A CA 1
ATOM 995 C C . ASP A 1 122 ? -8.428 3.408 26.697 1.00 42.16 122 ASP A C 1
ATOM 997 O O . ASP A 1 122 ? -8.760 3.348 25.512 1.00 42.16 122 ASP A O 1
ATOM 1001 N N . VAL A 1 123 ? -7.435 2.670 27.195 1.00 48.19 123 VAL A N 1
ATOM 1002 C CA . VAL A 1 123 ? -6.764 1.612 26.450 1.00 48.19 123 VAL A CA 1
ATOM 1003 C C . VAL A 1 123 ? -7.799 0.515 26.276 1.00 48.19 123 VAL A C 1
ATOM 1005 O O . VAL A 1 123 ? -7.963 -0.337 27.152 1.00 48.19 123 VAL A O 1
ATOM 1008 N N . GLU A 1 124 ? -8.529 0.567 25.165 1.00 59.22 124 GLU A N 1
ATOM 1009 C CA . GLU A 1 124 ? -9.471 -0.469 24.782 1.00 59.22 124 GLU A CA 1
ATOM 1010 C C . GLU A 1 124 ? -8.680 -1.767 24.614 1.00 59.22 124 GLU A C 1
ATOM 1012 O O . GLU A 1 124 ? -7.933 -1.980 23.657 1.00 59.22 124 GLU A O 1
ATOM 1017 N N . HIS A 1 125 ? -8.740 -2.606 25.644 1.00 58.56 125 HIS A N 1
ATOM 1018 C CA . HIS A 1 125 ? -8.019 -3.861 25.652 1.00 58.56 125 HIS A CA 1
ATOM 1019 C C . HIS A 1 125 ? -8.656 -4.778 24.613 1.00 58.56 125 HIS A C 1
ATOM 1021 O O . HIS A 1 125 ? -9.848 -5.077 24.692 1.00 58.56 125 HIS A O 1
ATOM 1027 N N . LEU A 1 126 ? -7.834 -5.255 23.675 1.00 63.91 126 LEU A N 1
ATOM 1028 C CA . LEU A 1 126 ? -8.183 -6.299 22.713 1.00 63.91 126 LEU A CA 1
ATOM 1029 C C . LEU A 1 126 ? -8.937 -7.432 23.421 1.00 63.91 126 LEU A C 1
ATOM 1031 O O . LEU A 1 126 ? -8.359 -8.196 24.203 1.00 63.91 126 LEU A O 1
ATOM 1035 N N . ASN A 1 127 ? -10.238 -7.552 23.154 1.00 70.19 127 ASN A N 1
ATOM 1036 C CA . ASN A 1 127 ? -11.015 -8.648 23.701 1.00 70.19 127 ASN A CA 1
ATOM 1037 C C . ASN A 1 127 ? -10.583 -9.934 22.987 1.00 70.19 127 ASN A C 1
ATOM 1039 O O . ASN A 1 127 ? -10.452 -9.982 21.764 1.00 70.19 127 ASN A O 1
ATOM 1043 N N . LYS A 1 128 ? -10.398 -11.025 23.736 1.00 73.50 128 LYS A N 1
ATOM 1044 C CA . LYS A 1 128 ? -9.974 -12.323 23.175 1.00 73.50 128 LYS A CA 1
ATOM 1045 C C . LYS A 1 128 ? -10.939 -12.854 22.106 1.00 73.50 128 LYS A C 1
ATOM 1047 O O . LYS A 1 128 ? -10.551 -13.680 21.287 1.00 73.50 128 LYS A O 1
ATOM 1052 N N . LYS A 1 129 ? -12.184 -12.366 22.105 1.00 76.81 129 LYS A N 1
ATOM 1053 C CA . LYS A 1 129 ? -13.223 -12.681 21.112 1.00 76.81 129 LYS A CA 1
ATOM 1054 C C . LYS A 1 129 ? -12.965 -12.068 19.730 1.00 76.81 129 LYS A C 1
ATOM 1056 O O . LYS A 1 129 ? -13.543 -12.531 18.753 1.00 76.81 129 LYS A O 1
ATOM 1061 N N . ASP A 1 130 ? -12.068 -11.093 19.642 1.00 77.50 130 ASP A N 1
ATOM 1062 C CA . ASP A 1 130 ? -11.809 -10.310 18.426 1.00 77.50 130 ASP A CA 1
ATOM 1063 C C . ASP A 1 130 ? -10.600 -10.843 17.670 1.00 77.50 130 ASP A C 1
ATOM 1065 O O . ASP A 1 130 ? -10.507 -10.738 16.449 1.00 77.50 130 ASP A O 1
ATOM 1069 N N . LEU A 1 131 ? -9.711 -11.504 18.412 1.00 82.75 131 LEU A N 1
ATOM 1070 C CA . LEU A 1 131 ? -8.544 -12.201 17.907 1.00 82.75 131 LEU A CA 1
ATOM 1071 C C . LEU A 1 131 ? -8.843 -13.196 16.766 1.00 82.75 131 LEU A C 1
ATOM 1073 O O . LEU A 1 131 ? -8.078 -13.189 15.798 1.00 82.75 131 LEU A O 1
ATOM 1077 N N . PRO A 1 132 ? -9.905 -14.036 16.801 1.00 86.56 132 PRO A N 1
ATOM 1078 C CA . PRO A 1 132 ? -10.203 -14.927 15.682 1.00 86.56 132 PRO A CA 1
ATOM 1079 C C . PRO A 1 132 ? -10.615 -14.165 14.418 1.00 86.56 132 PRO A C 1
ATOM 1081 O O . PRO A 1 132 ? -10.131 -14.510 13.344 1.00 86.56 132 PRO A O 1
ATOM 1084 N N . ILE A 1 133 ? -11.432 -13.107 14.526 1.00 85.00 133 ILE A N 1
ATOM 1085 C CA . ILE A 1 133 ? -11.780 -12.268 13.365 1.00 85.00 133 ILE A CA 1
ATOM 1086 C C . ILE A 1 133 ? -10.513 -11.624 12.798 1.00 85.00 133 ILE A C 1
ATOM 1088 O O . ILE A 1 133 ? -10.288 -11.668 11.590 1.00 85.00 133 ILE A O 1
ATOM 1092 N N . LEU A 1 134 ? -9.660 -11.087 13.670 1.00 84.50 134 LEU A N 1
ATOM 1093 C CA . LEU A 1 134 ? -8.417 -10.431 13.286 1.00 84.50 134 LEU A CA 1
ATOM 1094 C C . LEU A 1 134 ? -7.458 -11.392 12.568 1.00 84.50 134 LEU A C 1
ATOM 1096 O O . LEU A 1 134 ? -6.857 -11.037 11.558 1.00 84.50 134 LEU A O 1
ATOM 1100 N N . THR A 1 135 ? -7.359 -12.629 13.059 1.00 86.75 135 THR A N 1
ATOM 1101 C CA . THR A 1 135 ? -6.506 -13.676 12.478 1.00 86.75 135 THR A CA 1
ATOM 1102 C C . THR A 1 135 ? -7.035 -14.135 11.123 1.00 86.75 135 THR A C 1
ATOM 1104 O O . THR A 1 135 ? -6.256 -14.287 10.186 1.00 86.75 135 THR A O 1
ATOM 1107 N N . VAL A 1 136 ? -8.353 -14.315 10.986 1.00 90.19 136 VAL A N 1
ATOM 1108 C CA . VAL A 1 136 ? -8.980 -14.659 9.701 1.00 90.19 136 VAL A CA 1
ATOM 1109 C C . VAL A 1 136 ? -8.785 -13.531 8.689 1.00 90.19 136 VAL A C 1
ATOM 1111 O O . VAL A 1 136 ? -8.413 -13.804 7.551 1.00 90.19 136 VAL A O 1
ATOM 1114 N N . LEU A 1 137 ? -8.968 -12.274 9.102 1.00 86.62 137 LEU A N 1
ATOM 1115 C CA . LEU A 1 137 ? -8.769 -11.106 8.242 1.00 86.62 137 LEU A CA 1
ATOM 1116 C C . LEU A 1 137 ? -7.315 -10.996 7.767 1.00 86.62 137 LEU A C 1
ATOM 1118 O O . LEU A 1 137 ? -7.064 -10.800 6.576 1.00 86.62 137 LEU A O 1
ATOM 1122 N N . ALA A 1 138 ? -6.357 -11.169 8.678 1.00 88.94 138 ALA A N 1
ATOM 1123 C CA . ALA A 1 138 ? -4.935 -11.155 8.358 1.00 88.94 138 ALA A CA 1
ATOM 1124 C C . ALA A 1 138 ? -4.561 -12.296 7.402 1.00 88.94 138 ALA A C 1
ATOM 1126 O O . ALA A 1 138 ? -3.930 -12.055 6.377 1.00 88.94 138 ALA A O 1
ATOM 1127 N N . ALA A 1 139 ? -5.000 -13.526 7.685 1.00 90.75 139 ALA A N 1
ATOM 1128 C CA . ALA A 1 139 ? -4.720 -14.686 6.842 1.00 90.75 139 ALA A CA 1
ATOM 1129 C C . ALA A 1 139 ? -5.335 -14.545 5.441 1.00 90.75 139 ALA A C 1
ATOM 1131 O O . ALA A 1 139 ? -4.662 -14.814 4.448 1.00 90.75 139 ALA A O 1
ATOM 1132 N N . ALA A 1 140 ? -6.584 -14.076 5.350 1.00 89.50 140 ALA A N 1
ATOM 1133 C CA . ALA A 1 140 ? -7.248 -13.810 4.077 1.00 89.50 140 ALA A CA 1
ATOM 1134 C C . ALA A 1 140 ? -6.515 -12.729 3.270 1.00 89.50 140 ALA A C 1
ATOM 1136 O O . ALA A 1 140 ? -6.334 -12.879 2.064 1.00 89.50 140 ALA A O 1
ATOM 1137 N N . THR A 1 141 ? -6.038 -11.678 3.942 1.00 88.94 141 THR A N 1
ATOM 1138 C CA . THR A 1 141 ? -5.245 -10.613 3.315 1.00 88.94 141 THR A CA 1
ATOM 1139 C C . THR A 1 141 ? -3.932 -11.153 2.767 1.00 88.94 141 THR A C 1
ATOM 1141 O O . THR A 1 141 ? -3.631 -10.943 1.596 1.00 88.94 141 THR A O 1
ATOM 1144 N N . VAL A 1 142 ? -3.160 -11.872 3.586 1.00 89.88 142 VAL A N 1
ATOM 1145 C CA . VAL A 1 142 ? -1.877 -12.448 3.161 1.00 89.88 142 VAL A CA 1
ATOM 1146 C C . VAL A 1 142 ? -2.088 -13.400 1.988 1.00 89.88 142 VAL A C 1
ATOM 1148 O O . VAL A 1 142 ? -1.351 -13.323 1.013 1.00 89.88 142 VAL A O 1
ATOM 1151 N N . ALA A 1 143 ? -3.121 -14.245 2.033 1.00 90.00 143 ALA A N 1
ATOM 1152 C CA . ALA A 1 143 ? -3.453 -15.144 0.932 1.00 90.00 143 ALA A CA 1
ATOM 1153 C C . ALA A 1 143 ? -3.804 -14.383 -0.356 1.00 90.00 143 ALA A C 1
ATOM 1155 O O . ALA A 1 143 ? -3.349 -14.763 -1.433 1.00 90.00 143 ALA A O 1
ATOM 1156 N N . PHE A 1 144 ? -4.578 -13.300 -0.254 1.00 87.69 144 PHE A N 1
ATOM 1157 C CA . PHE A 1 144 ? -4.941 -12.468 -1.399 1.00 87.69 144 PHE A CA 1
ATOM 1158 C C . PHE A 1 144 ? -3.721 -11.774 -2.016 1.00 87.69 144 PHE A C 1
ATOM 1160 O O . PHE A 1 144 ? -3.497 -11.883 -3.219 1.00 87.69 144 PHE A O 1
ATOM 1167 N N . VAL A 1 145 ? -2.900 -11.105 -1.205 1.00 87.00 145 VAL A N 1
ATOM 1168 C CA . VAL A 1 145 ? -1.707 -10.394 -1.694 1.00 87.00 145 VAL A CA 1
ATOM 1169 C C . VAL A 1 145 ? -0.678 -11.383 -2.251 1.00 87.00 145 VAL A C 1
ATOM 1171 O O . VAL A 1 145 ? -0.135 -11.160 -3.332 1.00 87.00 145 VAL A O 1
ATOM 1174 N N . ALA A 1 146 ? -0.480 -12.528 -1.590 1.00 87.69 146 ALA A N 1
ATOM 1175 C CA . ALA A 1 146 ? 0.359 -13.606 -2.108 1.00 87.69 146 ALA A CA 1
ATOM 1176 C C . ALA A 1 146 ? -0.147 -14.120 -3.462 1.00 87.69 146 ALA A C 1
ATOM 1178 O O . ALA A 1 146 ? 0.652 -14.364 -4.363 1.00 87.69 146 ALA A O 1
ATOM 1179 N N . LEU A 1 147 ? -1.463 -14.256 -3.642 1.00 87.31 147 LEU A N 1
ATOM 1180 C CA . LEU A 1 147 ? -2.047 -14.650 -4.922 1.00 87.31 147 LEU A CA 1
ATOM 1181 C C . LEU A 1 147 ? -1.736 -13.615 -6.009 1.00 87.31 147 LEU A C 1
ATOM 1183 O O . LEU A 1 147 ? -1.313 -13.992 -7.100 1.00 87.31 147 LEU A O 1
ATOM 1187 N N . VAL A 1 148 ? -1.877 -12.320 -5.717 1.00 85.38 148 VAL A N 1
ATOM 1188 C CA . VAL A 1 148 ? -1.537 -11.255 -6.676 1.00 85.38 148 VAL A CA 1
ATOM 1189 C C . VAL A 1 148 ? -0.057 -11.317 -7.062 1.00 85.38 148 VAL A C 1
ATOM 1191 O O . VAL A 1 148 ? 0.262 -11.284 -8.252 1.00 85.38 148 VAL A O 1
ATOM 1194 N N . TYR A 1 149 ? 0.846 -11.498 -6.094 1.00 85.00 149 TYR A N 1
ATOM 1195 C CA . TYR A 1 149 ? 2.276 -11.646 -6.377 1.00 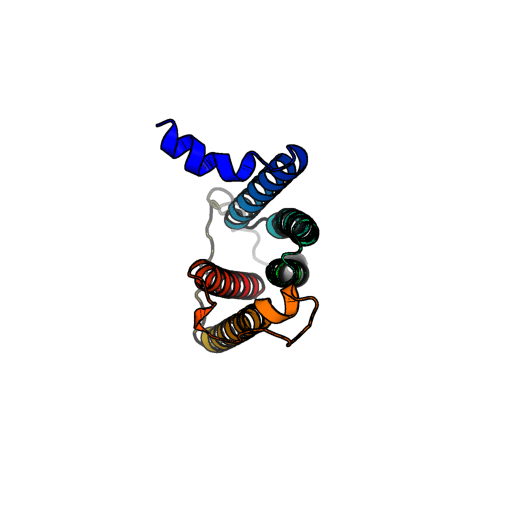85.00 149 TYR A CA 1
ATOM 1196 C C . TYR A 1 149 ? 2.623 -12.920 -7.136 1.00 85.00 149 TYR A C 1
ATOM 1198 O O . TYR A 1 149 ? 3.489 -12.897 -8.010 1.00 85.00 149 TYR A O 1
ATOM 1206 N N . TYR A 1 150 ? 1.923 -14.018 -6.866 1.00 84.38 150 TYR A N 1
ATOM 1207 C CA . TYR A 1 150 ? 2.084 -15.259 -7.614 1.00 84.38 150 TYR A CA 1
ATOM 1208 C C . TYR A 1 150 ? 1.767 -15.062 -9.103 1.00 84.38 150 TYR A C 1
ATOM 1210 O O . TYR A 1 150 ? 2.486 -15.575 -9.959 1.00 84.38 150 TYR A O 1
ATOM 1218 N N . PHE A 1 151 ? 0.748 -14.258 -9.420 1.00 84.56 151 PHE A N 1
ATOM 1219 C CA . PHE A 1 151 ? 0.385 -13.917 -10.797 1.00 84.56 151 PHE A CA 1
ATOM 1220 C C . PHE A 1 151 ? 1.140 -12.711 -11.374 1.00 84.56 151 PHE A C 1
ATOM 1222 O O . PHE A 1 151 ? 0.967 -12.420 -12.557 1.00 84.56 151 PHE A O 1
ATOM 1229 N N . ARG A 1 152 ? 2.024 -12.046 -10.613 1.00 81.50 152 ARG A N 1
ATOM 1230 C CA . ARG A 1 152 ? 2.820 -10.891 -11.083 1.00 81.50 152 ARG A CA 1
ATOM 1231 C C . ARG A 1 152 ? 3.503 -11.134 -12.444 1.00 81.50 152 ARG A C 1
ATOM 1233 O O . ARG A 1 152 ? 3.385 -10.252 -13.292 1.00 81.50 152 ARG A O 1
ATOM 1240 N N . PRO A 1 153 ? 4.155 -12.285 -12.728 1.00 78.88 153 PRO A N 1
ATOM 1241 C CA . PRO A 1 153 ? 4.802 -12.513 -14.027 1.00 78.88 153 PRO A CA 1
ATOM 1242 C C . PRO A 1 153 ? 3.807 -12.535 -15.191 1.00 78.88 153 PRO A C 1
ATOM 1244 O O . PRO A 1 153 ? 4.081 -11.994 -16.256 1.00 78.88 153 PRO A O 1
ATOM 1247 N N . VAL A 1 154 ? 2.632 -13.126 -14.972 1.00 80.88 154 VAL A N 1
ATOM 1248 C CA . VAL A 1 154 ? 1.554 -13.211 -15.968 1.00 80.88 154 VAL A CA 1
ATOM 1249 C C . VAL A 1 154 ? 0.942 -11.832 -16.198 1.00 80.88 154 VAL A C 1
ATOM 1251 O O . VAL A 1 154 ? 0.739 -11.419 -17.336 1.00 80.88 154 VAL A O 1
ATOM 1254 N N . ILE A 1 155 ? 0.697 -11.095 -15.115 1.00 79.44 155 ILE A N 1
ATOM 1255 C CA . ILE A 1 155 ? 0.138 -9.742 -15.143 1.00 79.44 155 ILE A CA 1
ATOM 1256 C C . ILE A 1 155 ? 1.078 -8.777 -15.882 1.00 79.44 155 ILE A C 1
ATOM 1258 O O . ILE A 1 155 ? 0.627 -7.995 -16.717 1.00 79.44 155 ILE A O 1
ATOM 1262 N N . ASN A 1 156 ? 2.384 -8.866 -15.628 1.00 77.62 156 ASN A N 1
ATOM 1263 C CA . ASN A 1 156 ? 3.379 -8.022 -16.288 1.00 77.62 156 ASN A CA 1
ATOM 1264 C C . ASN A 1 156 ? 3.608 -8.423 -17.759 1.00 77.62 156 ASN A C 1
ATOM 1266 O O . ASN A 1 156 ? 3.906 -7.560 -18.579 1.00 77.62 156 ASN A O 1
ATOM 1270 N N . ASN A 1 157 ? 3.380 -9.690 -18.127 1.00 79.62 157 ASN A N 1
ATOM 1271 C CA . ASN A 1 157 ? 3.398 -10.174 -19.516 1.00 79.62 157 ASN A CA 1
ATOM 1272 C C . ASN A 1 157 ? 2.042 -10.009 -20.229 1.00 79.62 157 ASN A C 1
ATOM 1274 O O . ASN A 1 157 ? 1.662 -10.836 -21.059 1.00 79.62 157 ASN A O 1
ATOM 1278 N N . ASN A 1 158 ? 1.288 -8.953 -19.908 1.00 76.31 158 ASN A N 1
ATOM 1279 C CA . ASN A 1 158 ? 0.015 -8.623 -20.556 1.00 76.31 158 ASN A CA 1
ATOM 1280 C C . ASN A 1 158 ? -1.018 -9.773 -20.503 1.00 76.31 158 ASN A C 1
ATOM 1282 O O . ASN A 1 158 ? -1.720 -10.041 -21.479 1.00 76.31 158 ASN A O 1
ATOM 1286 N N . PHE A 1 159 ? -1.084 -10.462 -19.357 1.00 77.44 159 PHE A N 1
ATOM 1287 C CA . PHE A 1 159 ? -1.912 -11.648 -19.095 1.00 77.44 159 PHE A CA 1
ATOM 1288 C C . PHE A 1 159 ? -1.574 -12.882 -19.947 1.00 77.44 159 PHE A C 1
ATOM 1290 O O . PHE A 1 159 ? -2.402 -13.781 -20.096 1.00 77.44 159 PHE A O 1
ATOM 1297 N N . SER A 1 160 ? -0.353 -12.956 -20.482 1.00 75.50 160 SER A N 1
ATOM 1298 C CA . SER A 1 160 ? 0.131 -14.136 -21.194 1.00 75.50 160 SER A CA 1
ATOM 1299 C C . SER A 1 160 ? 0.781 -15.143 -20.245 1.00 75.50 160 SER A C 1
ATOM 1301 O O . SER A 1 160 ? 1.622 -14.796 -19.414 1.00 75.50 160 SER A O 1
ATOM 1303 N N . PHE A 1 161 ? 0.409 -16.414 -20.402 1.00 77.38 161 PHE A N 1
ATOM 1304 C CA . PHE A 1 161 ? 1.059 -17.540 -19.728 1.00 77.38 161 PHE A CA 1
ATOM 1305 C C . PHE A 1 161 ? 2.293 -18.048 -20.492 1.00 77.38 161 PHE A C 1
ATOM 1307 O O . PHE A 1 161 ? 3.042 -18.868 -19.959 1.00 77.38 161 PHE A O 1
ATOM 1314 N N . ASP A 1 162 ? 2.531 -17.564 -21.717 1.00 70.00 162 ASP A N 1
ATOM 1315 C CA . ASP A 1 162 ? 3.672 -17.989 -22.530 1.00 70.00 162 ASP A CA 1
ATOM 1316 C C . ASP A 1 162 ? 4.989 -17.496 -21.917 1.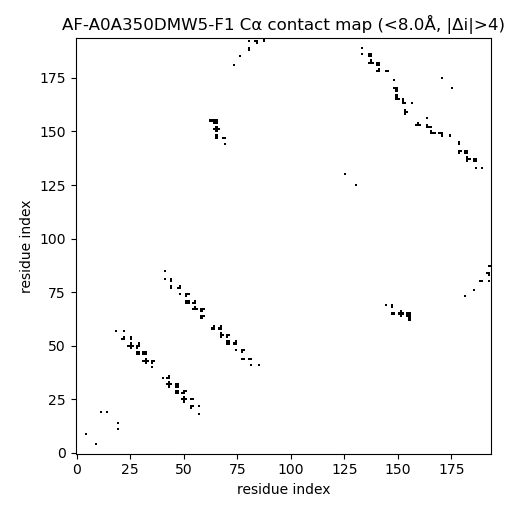00 70.00 162 ASP A C 1
ATOM 1318 O O . ASP A 1 162 ? 5.231 -16.296 -21.787 1.00 70.00 162 ASP A O 1
ATOM 1322 N N . GLY A 1 163 ? 5.839 -18.439 -21.500 1.00 67.31 163 GLY A N 1
ATOM 1323 C CA . GLY A 1 163 ? 7.112 -18.151 -20.831 1.00 67.31 163 GLY A CA 1
ATOM 1324 C C . GLY A 1 163 ? 6.990 -17.684 -19.374 1.00 67.31 163 GLY A C 1
ATOM 1325 O O . GLY A 1 163 ? 8.005 -17.364 -18.753 1.00 67.31 163 GLY A O 1
ATOM 1326 N N . ALA A 1 164 ? 5.783 -17.663 -18.799 1.00 68.62 164 ALA A N 1
ATOM 1327 C CA . ALA A 1 164 ? 5.574 -17.280 -17.408 1.00 68.62 164 ALA A CA 1
ATOM 1328 C C . ALA A 1 164 ? 5.971 -18.429 -16.469 1.00 68.62 164 ALA A C 1
ATOM 1330 O O . ALA A 1 164 ? 5.232 -19.395 -16.276 1.00 68.62 164 ALA A O 1
ATOM 1331 N N . VAL A 1 165 ? 7.150 -18.324 -15.855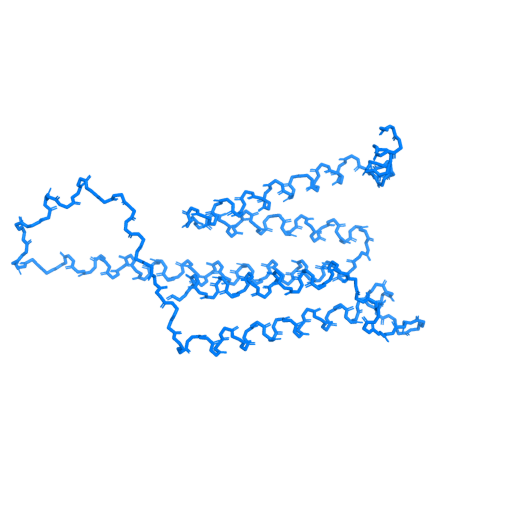 1.00 73.75 165 VAL A N 1
ATOM 1332 C CA . VAL A 1 165 ? 7.551 -19.237 -14.780 1.00 73.75 165 VAL A CA 1
ATOM 1333 C C . VAL A 1 165 ? 6.785 -18.832 -13.528 1.00 73.75 165 VAL A C 1
ATOM 1335 O O . VAL A 1 165 ? 7.055 -17.790 -12.948 1.00 73.75 165 VAL A O 1
ATOM 1338 N N . LEU A 1 166 ? 5.804 -19.631 -13.121 1.00 77.75 166 LEU A N 1
ATOM 1339 C CA . LEU A 1 166 ? 5.076 -19.425 -11.872 1.00 77.75 166 LEU A CA 1
ATOM 1340 C C . LEU A 1 166 ? 5.802 -20.154 -10.741 1.00 77.75 166 LEU A C 1
ATOM 1342 O O . LEU A 1 166 ? 6.081 -21.349 -10.839 1.00 77.75 166 LEU A O 1
ATOM 1346 N N . GLY A 1 167 ? 6.095 -19.461 -9.645 1.00 71.69 167 GLY A N 1
ATOM 1347 C CA . GLY A 1 167 ? 6.755 -20.095 -8.512 1.00 71.69 167 GLY A CA 1
ATOM 1348 C C . GLY A 1 167 ? 6.953 -19.167 -7.327 1.00 71.69 167 GLY A C 1
ATOM 1349 O O . GLY A 1 167 ? 7.211 -17.979 -7.486 1.00 71.69 167 GLY A O 1
ATOM 1350 N N . LEU A 1 168 ? 6.905 -19.744 -6.124 1.00 73.75 168 LEU A N 1
ATOM 1351 C CA . LEU A 1 168 ? 7.166 -19.028 -4.868 1.00 73.75 168 LEU A CA 1
ATOM 1352 C C . LEU A 1 168 ? 8.606 -18.491 -4.774 1.00 73.75 168 LEU A C 1
ATOM 1354 O O . LEU A 1 168 ? 8.879 -17.603 -3.979 1.00 73.75 168 LEU A O 1
ATOM 1358 N N . HIS A 1 169 ? 9.524 -18.987 -5.610 1.00 75.00 169 HIS A N 1
ATOM 1359 C CA . HIS A 1 169 ? 10.892 -18.471 -5.714 1.00 75.00 169 HIS A CA 1
ATOM 1360 C C . HIS A 1 169 ? 10.952 -17.034 -6.268 1.00 75.00 169 HIS A C 1
ATOM 1362 O O . HIS A 1 169 ? 11.947 -16.341 -6.086 1.00 75.00 169 HIS A O 1
ATOM 1368 N N . LEU A 1 170 ? 9.903 -16.562 -6.945 1.00 74.56 170 LEU A N 1
ATOM 1369 C CA . LEU A 1 170 ? 9.828 -15.180 -7.429 1.00 74.56 170 LEU A CA 1
ATOM 1370 C C . LEU A 1 170 ? 9.507 -14.173 -6.323 1.00 74.56 170 LEU A C 1
ATOM 1372 O O . LEU A 1 170 ? 9.559 -12.972 -6.577 1.00 74.56 170 LEU A O 1
ATOM 1376 N N . PHE A 1 171 ? 9.160 -14.644 -5.121 1.00 82.19 171 PHE A N 1
ATOM 1377 C CA . PHE A 1 171 ? 8.869 -13.760 -4.004 1.00 82.19 171 PHE A CA 1
ATOM 1378 C C . PHE A 1 171 ? 10.169 -13.169 -3.487 1.00 82.19 171 PHE A C 1
ATOM 1380 O O . PHE A 1 171 ? 11.049 -13.863 -2.972 1.00 82.19 171 PHE A O 1
ATOM 1387 N N . THR A 1 172 ? 10.265 -11.858 -3.610 1.00 85.69 172 THR A N 1
ATOM 1388 C CA . THR A 1 172 ? 11.346 -11.078 -3.035 1.00 85.69 172 THR A CA 1
ATOM 1389 C C . THR A 1 172 ? 11.057 -10.803 -1.565 1.00 85.69 172 THR A C 1
ATOM 1391 O O . THR A 1 172 ? 9.914 -10.852 -1.111 1.00 85.69 172 THR A O 1
ATOM 1394 N N . TRP A 1 173 ? 12.095 -10.469 -0.797 1.00 84.12 173 TRP A N 1
ATOM 1395 C CA . TRP A 1 173 ? 11.916 -10.050 0.595 1.00 84.12 173 TRP A CA 1
ATOM 1396 C C . TRP A 1 173 ? 10.953 -8.857 0.729 1.00 84.12 173 TRP A C 1
ATOM 1398 O O . TRP A 1 173 ? 10.171 -8.806 1.675 1.00 84.12 173 TRP A O 1
ATOM 1408 N N . VAL A 1 174 ? 10.948 -7.960 -0.263 1.00 85.00 174 VAL A N 1
ATOM 1409 C CA . VAL A 1 174 ? 10.038 -6.809 -0.332 1.00 85.00 174 VAL A CA 1
ATOM 1410 C C . VAL A 1 174 ? 8.574 -7.259 -0.379 1.00 85.00 174 VAL A C 1
ATOM 1412 O O . VAL A 1 174 ? 7.742 -6.702 0.333 1.00 85.00 174 VAL A O 1
ATOM 1415 N N . ASP A 1 175 ? 8.269 -8.321 -1.123 1.00 86.31 175 ASP A N 1
ATOM 1416 C CA . ASP A 1 175 ? 6.905 -8.851 -1.239 1.00 86.31 175 ASP A CA 1
ATOM 1417 C C . ASP A 1 175 ? 6.401 -9.391 0.108 1.00 86.31 175 ASP A C 1
ATOM 1419 O O . ASP A 1 175 ? 5.265 -9.134 0.507 1.00 86.31 175 ASP A O 1
ATOM 1423 N N . TYR A 1 176 ? 7.263 -10.093 0.858 1.00 87.19 176 TYR A N 1
ATOM 1424 C CA . TYR A 1 176 ? 6.954 -10.551 2.221 1.00 87.19 176 TYR A CA 1
ATOM 1425 C C . TYR A 1 176 ? 6.713 -9.389 3.177 1.00 87.19 176 TYR A C 1
ATOM 1427 O O . TYR A 1 176 ? 5.793 -9.452 3.998 1.00 87.19 176 TYR A O 1
ATOM 1435 N N . THR A 1 177 ? 7.525 -8.333 3.080 1.00 88.88 177 THR A N 1
ATOM 1436 C CA . THR A 1 177 ? 7.314 -7.142 3.902 1.00 88.88 177 THR A CA 1
ATOM 1437 C C . THR A 1 177 ? 6.014 -6.440 3.554 1.00 88.88 177 THR A C 1
ATOM 1439 O O . THR A 1 177 ? 5.287 -6.086 4.478 1.00 88.88 177 THR A O 1
ATOM 1442 N N . ASP A 1 178 ? 5.673 -6.320 2.268 1.00 84.06 178 ASP A N 1
ATOM 1443 C CA . ASP A 1 178 ? 4.427 -5.683 1.851 1.00 84.06 178 ASP A CA 1
ATOM 1444 C C . ASP A 1 178 ? 3.224 -6.462 2.384 1.00 84.06 178 ASP A C 1
ATOM 1446 O O . ASP A 1 178 ? 2.437 -5.893 3.134 1.00 84.06 178 ASP A O 1
ATOM 1450 N N . MET A 1 179 ? 3.164 -7.783 2.150 1.00 88.81 179 MET A N 1
ATOM 1451 C CA . MET A 1 179 ? 2.111 -8.671 2.673 1.00 88.81 179 MET A CA 1
ATOM 1452 C C . MET A 1 179 ? 1.889 -8.512 4.184 1.00 88.81 179 MET A C 1
ATOM 1454 O O . MET A 1 179 ? 0.750 -8.464 4.659 1.00 88.81 179 MET A O 1
ATOM 1458 N N . LEU A 1 180 ? 2.979 -8.431 4.952 1.00 89.56 180 LEU A N 1
ATOM 1459 C CA . LEU A 1 180 ? 2.923 -8.239 6.398 1.00 89.56 180 LEU A CA 1
ATOM 1460 C C . LEU A 1 180 ? 2.407 -6.842 6.757 1.00 89.56 180 LEU A C 1
ATOM 1462 O O . LEU A 1 180 ? 1.532 -6.717 7.618 1.00 89.56 180 LEU A O 1
ATOM 1466 N N . THR A 1 181 ? 2.902 -5.798 6.092 1.00 85.25 181 THR A N 1
ATOM 1467 C CA . THR A 1 181 ? 2.416 -4.432 6.314 1.00 85.25 181 THR A CA 1
ATOM 1468 C C . THR A 1 181 ? 0.958 -4.263 5.892 1.00 85.25 181 THR A C 1
ATOM 1470 O O . THR A 1 181 ? 0.218 -3.590 6.608 1.00 85.25 181 THR A O 1
ATOM 1473 N N . THR A 1 182 ? 0.492 -4.954 4.842 1.00 83.31 182 THR A N 1
ATOM 1474 C CA . THR A 1 182 ? -0.922 -4.992 4.440 1.00 83.31 182 THR A CA 1
ATOM 1475 C C . THR A 1 182 ? -1.781 -5.563 5.550 1.00 83.31 182 THR A C 1
ATOM 1477 O O . THR A 1 182 ? -2.796 -4.975 5.929 1.00 83.31 182 THR A O 1
ATOM 1480 N N . ALA A 1 183 ? -1.381 -6.726 6.069 1.00 86.31 183 ALA A N 1
ATOM 1481 C CA . ALA A 1 183 ? -2.141 -7.437 7.082 1.00 86.31 183 ALA A CA 1
ATOM 1482 C C . ALA A 1 183 ? -2.245 -6.597 8.357 1.00 86.31 183 ALA A C 1
ATOM 1484 O O . ALA A 1 183 ? -3.347 -6.390 8.862 1.00 86.31 183 ALA A O 1
ATOM 1485 N N . LEU A 1 184 ? -1.124 -6.038 8.824 1.00 86.56 184 LEU A N 1
ATOM 1486 C CA . LEU A 1 184 ? -1.102 -5.157 9.992 1.00 86.56 184 LEU A CA 1
ATOM 1487 C C . LEU A 1 184 ? -1.941 -3.896 9.784 1.00 86.56 184 LEU A C 1
ATOM 1489 O O . LEU A 1 184 ? -2.661 -3.487 10.694 1.00 86.56 184 LEU A O 1
ATOM 1493 N N . PHE A 1 185 ? -1.889 -3.299 8.595 1.00 81.25 185 PHE A N 1
ATOM 1494 C CA . PHE A 1 185 ? -2.670 -2.110 8.279 1.00 81.25 185 PHE A CA 1
ATOM 1495 C C . PHE A 1 185 ? -4.178 -2.391 8.308 1.00 81.25 185 PHE A C 1
ATOM 1497 O O . PHE A 1 185 ? -4.930 -1.652 8.942 1.00 81.25 185 PHE A O 1
ATOM 1504 N N . LEU A 1 186 ? -4.633 -3.488 7.695 1.00 78.75 186 LEU A N 1
ATOM 1505 C CA . LEU A 1 186 ? -6.048 -3.874 7.719 1.00 78.75 186 LEU A CA 1
ATOM 1506 C C . LEU A 1 186 ? -6.519 -4.266 9.118 1.00 78.75 186 LEU A C 1
ATOM 1508 O O . LEU A 1 186 ? -7.609 -3.870 9.528 1.00 78.75 186 LEU A O 1
ATOM 1512 N N . MET A 1 187 ? -5.687 -4.989 9.869 1.00 83.25 187 MET A N 1
ATOM 1513 C CA . MET A 1 187 ? -5.930 -5.285 11.279 1.00 83.25 187 MET A CA 1
ATOM 1514 C C . MET A 1 187 ? -6.107 -3.998 12.094 1.00 83.25 187 MET A C 1
ATOM 1516 O O . MET A 1 187 ? -7.062 -3.888 12.861 1.00 83.25 187 MET A O 1
ATOM 1520 N N . ALA A 1 188 ? -5.227 -3.012 11.900 1.00 78.31 188 ALA A N 1
ATOM 1521 C CA . ALA A 1 188 ? -5.299 -1.724 12.580 1.00 78.31 188 ALA A CA 1
ATOM 1522 C C . ALA A 1 188 ? -6.565 -0.942 12.202 1.00 78.31 188 ALA A C 1
ATOM 1524 O O . ALA A 1 188 ? -7.238 -0.420 13.086 1.00 78.31 188 ALA A O 1
ATOM 1525 N N . MET A 1 189 ? -6.931 -0.899 10.916 1.00 77.19 189 MET A N 1
ATOM 1526 C CA . MET A 1 189 ? -8.170 -0.248 10.472 1.00 77.19 189 MET A CA 1
ATOM 1527 C C . MET A 1 189 ? -9.413 -0.923 11.050 1.00 77.19 189 MET A C 1
ATOM 1529 O O . MET A 1 189 ? -10.335 -0.237 11.479 1.00 77.19 189 MET A O 1
ATOM 1533 N N . TRP A 1 190 ? -9.439 -2.256 11.089 1.00 77.19 190 TRP A N 1
ATOM 1534 C CA . TRP A 1 190 ? -10.554 -2.998 11.669 1.00 77.19 190 TRP A CA 1
ATOM 1535 C C . TRP A 1 190 ? -10.688 -2.738 13.172 1.00 77.19 190 TRP A C 1
ATOM 1537 O O . TRP A 1 190 ? -11.791 -2.476 13.640 1.00 77.19 190 TRP A O 1
ATOM 1547 N N . LEU A 1 191 ? -9.573 -2.744 13.912 1.00 74.62 191 LEU A N 1
ATOM 1548 C CA . LEU A 1 191 ? -9.564 -2.425 15.342 1.00 74.62 191 LEU A CA 1
ATOM 1549 C C . LEU A 1 191 ? -9.987 -0.986 15.619 1.00 74.62 191 LEU A C 1
ATOM 1551 O O . LEU A 1 191 ? -10.722 -0.747 16.562 1.00 74.62 191 LEU A O 1
ATOM 1555 N N . MET A 1 192 ? -9.547 -0.039 14.793 1.00 68.62 192 MET A N 1
ATOM 1556 C CA . MET A 1 192 ? -9.904 1.370 14.944 1.00 68.62 192 MET A CA 1
ATOM 1557 C C . MET A 1 192 ? -11.385 1.636 14.635 1.00 68.62 192 MET A C 1
ATOM 1559 O O . MET A 1 192 ? -11.948 2.617 15.116 1.00 68.62 192 MET A O 1
ATOM 1563 N N . ALA A 1 193 ? -11.996 0.811 13.784 1.00 65.56 193 ALA A N 1
ATOM 1564 C CA . ALA A 1 193 ? -13.393 0.946 13.395 1.00 65.56 193 ALA A CA 1
ATOM 1565 C C . ALA A 1 193 ? -14.364 0.152 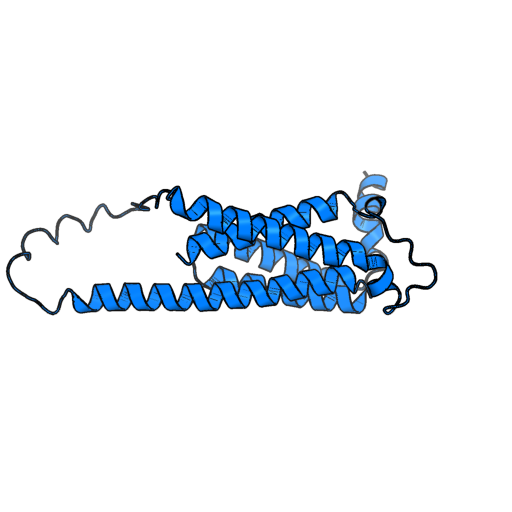14.278 1.00 65.56 193 ALA A C 1
ATOM 1567 O O . ALA A 1 193 ? -15.573 0.254 14.074 1.00 65.56 193 ALA A O 1
ATOM 1568 N N . ARG A 1 194 ? -13.854 -0.646 15.212 1.00 64.00 194 ARG A N 1
ATOM 1569 C CA . ARG A 1 194 ? -14.646 -1.247 16.278 1.00 64.00 194 ARG A CA 1
ATOM 1570 C C . ARG A 1 194 ? -14.923 -0.208 17.363 1.00 64.00 194 ARG A C 1
ATOM 1572 O O . ARG A 1 194 ? -16.052 -0.259 17.896 1.00 64.00 194 ARG A O 1
#